Protein AF-A0A9D5QF39-F1 (afdb_monomer_lite)

pLDDT: mean 74.86, std 16.97, range [28.05, 96.62]

Foldseek 3Di:
DDPPPPPQPFDWAFAFFWDDKDFQDKDFADCDLLDQRHDDDLDADQQHKWDQFQAPPRWGWIGHQQWIFIADSNGDTPFIDGCCVVCPPPDPPHQQRKTWQWDPARFKTKIWGADPDCPPQRIWIWIDGTPDPDTHTDDPVCCLQCSCSVQFDAAAQARQTDWDPPGHYDYSDQQFRHWDPDPFIKTKGFPDNVPFLQTKIWIDTNNRTDAIQHHADCDPPPPDDDPRVFKDWGHWAAAPNWIKTKIWGADDDDDPRRQWIWIWMDTRHNRTHDIDTDRDCDDDSDFVDADPVVGDTDDDDDDRPAGTDWYADNHGKIWGWGADSVSRMIGIMIIDTDDRDRHRDDRPCVVVDPD

Structure (mmCIF, N/CA/C/O backbone):
data_AF-A0A9D5QF39-F1
#
_entry.id   AF-A0A9D5QF39-F1
#
loop_
_atom_site.group_PDB
_atom_site.id
_atom_site.type_symbol
_atom_site.label_atom_id
_atom_site.label_alt_id
_atom_site.label_comp_id
_atom_site.label_asym_id
_atom_site.label_entity_id
_atom_site.label_seq_id
_atom_site.pdbx_PDB_ins_code
_atom_site.Cartn_x
_atom_site.Cartn_y
_atom_site.Cartn_z
_atom_site.occupancy
_atom_site.B_iso_or_equiv
_atom_site.auth_seq_id
_atom_site.auth_comp_id
_atom_site.auth_asym_id
_atom_site.auth_atom_id
_atom_site.pdbx_PDB_model_num
ATOM 1 N N . MET A 1 1 ? 32.744 -52.069 18.225 1.00 35.59 1 MET A N 1
ATOM 2 C CA . MET A 1 1 ? 31.879 -51.599 17.124 1.00 35.59 1 MET A CA 1
ATOM 3 C C . MET A 1 1 ? 30.870 -50.625 17.726 1.00 35.59 1 MET A C 1
ATOM 5 O O . MET A 1 1 ? 29.951 -51.063 18.401 1.00 35.59 1 MET A O 1
ATOM 9 N N . ARG A 1 2 ? 31.136 -49.313 17.658 1.00 28.05 2 ARG A N 1
ATOM 10 C CA . ARG A 1 2 ? 30.235 -48.280 18.198 1.00 28.05 2 ARG A CA 1
ATOM 11 C C . ARG A 1 2 ? 29.279 -47.872 17.081 1.00 28.05 2 ARG A C 1
ATOM 13 O O . ARG A 1 2 ? 29.732 -47.378 16.056 1.00 28.05 2 ARG A O 1
ATOM 20 N N . ILE A 1 3 ? 27.990 -48.124 17.278 1.00 31.00 3 ILE A N 1
ATOM 21 C CA . ILE A 1 3 ? 26.922 -47.613 16.419 1.00 31.00 3 ILE A CA 1
ATOM 22 C C . ILE A 1 3 ? 26.833 -46.113 16.708 1.00 31.00 3 ILE A C 1
ATOM 24 O O . ILE A 1 3 ? 26.456 -45.717 17.810 1.00 31.00 3 ILE A O 1
ATOM 28 N N . ALA A 1 4 ? 27.259 -45.285 15.757 1.00 30.52 4 ALA A N 1
ATOM 29 C CA . ALA A 1 4 ? 26.976 -43.860 15.789 1.00 30.52 4 ALA A CA 1
ATOM 30 C C . ALA A 1 4 ? 25.500 -43.683 15.421 1.00 30.52 4 ALA A C 1
ATOM 32 O O . ALA A 1 4 ? 25.114 -43.833 14.263 1.00 30.52 4 ALA A O 1
ATOM 33 N N . SER A 1 5 ? 24.667 -43.421 16.424 1.00 30.42 5 SER A N 1
ATOM 34 C CA . SER A 1 5 ? 23.302 -42.952 16.219 1.00 30.42 5 SER A CA 1
ATOM 35 C C . SER A 1 5 ? 23.373 -41.575 15.563 1.00 30.42 5 SER A C 1
ATOM 37 O O . SER A 1 5 ? 23.623 -40.576 16.235 1.00 30.42 5 SER A O 1
ATOM 39 N N . VAL A 1 6 ? 23.191 -41.516 14.246 1.00 32.78 6 VAL A N 1
ATOM 40 C CA . VAL A 1 6 ? 22.942 -40.257 13.541 1.00 32.78 6 VAL A CA 1
ATOM 41 C C . VAL A 1 6 ? 21.559 -39.790 13.990 1.00 32.78 6 VAL A C 1
ATOM 43 O O . VAL A 1 6 ? 20.542 -40.327 13.552 1.00 32.78 6 VAL A O 1
ATOM 46 N N . MET A 1 7 ? 21.508 -38.835 14.923 1.00 31.19 7 MET A N 1
ATOM 47 C CA . MET A 1 7 ? 20.285 -38.075 15.160 1.00 31.19 7 MET A CA 1
ATOM 48 C C . MET A 1 7 ? 19.995 -37.290 13.883 1.00 31.19 7 MET A C 1
ATOM 50 O O . MET A 1 7 ? 20.641 -36.282 13.606 1.00 31.19 7 MET A O 1
ATOM 54 N N . ALA A 1 8 ? 19.038 -37.769 13.093 1.00 36.16 8 ALA A N 1
ATOM 55 C CA . ALA A 1 8 ? 18.439 -36.974 12.039 1.00 36.16 8 ALA A CA 1
ATOM 56 C C . ALA A 1 8 ? 17.661 -35.834 12.709 1.00 36.16 8 ALA A C 1
ATOM 58 O O . ALA A 1 8 ? 16.559 -36.034 13.221 1.00 36.16 8 ALA A O 1
ATOM 59 N N . VAL A 1 9 ? 18.258 -34.644 12.760 1.00 37.84 9 VAL A N 1
ATOM 60 C CA . VAL A 1 9 ? 17.531 -33.424 13.104 1.00 37.84 9 VAL A CA 1
ATOM 61 C C . VAL A 1 9 ? 16.631 -33.122 11.913 1.00 37.84 9 VAL A C 1
ATOM 63 O O . VAL A 1 9 ? 17.073 -32.591 10.900 1.00 37.84 9 VAL A O 1
ATOM 66 N N . SER A 1 10 ? 15.363 -33.518 11.999 1.00 40.25 10 SER A N 1
ATOM 67 C CA . SER A 1 10 ? 14.345 -33.092 11.045 1.00 40.25 10 SER A CA 1
ATOM 68 C C . SER A 1 10 ? 14.079 -31.601 11.267 1.00 40.25 10 SER A C 1
ATOM 70 O O . SER A 1 10 ? 13.264 -31.227 12.115 1.00 40.25 10 SER A O 1
ATOM 72 N N . GLY A 1 11 ? 14.805 -30.745 10.549 1.00 47.91 11 GLY A N 1
ATOM 73 C CA . GLY A 1 11 ? 14.468 -29.330 10.438 1.00 47.91 11 GLY A CA 1
ATOM 74 C C . GLY A 1 11 ? 13.103 -29.177 9.768 1.00 47.91 11 GLY A C 1
ATOM 75 O O . GLY A 1 11 ? 12.708 -30.003 8.953 1.00 47.91 11 GLY A O 1
ATOM 76 N N . TRP A 1 12 ? 12.342 -28.143 10.110 1.00 46.12 12 TRP A N 1
ATOM 77 C CA . TRP A 1 12 ? 11.148 -27.768 9.350 1.00 46.12 12 TRP A CA 1
ATOM 78 C C . TRP A 1 12 ? 11.546 -26.639 8.398 1.00 46.12 12 TRP A C 1
ATOM 80 O O . TRP A 1 12 ? 11.826 -25.530 8.841 1.00 46.12 12 TRP A O 1
ATOM 90 N N . THR A 1 13 ? 11.577 -26.903 7.094 1.00 51.91 13 THR A N 1
ATOM 91 C CA . THR A 1 13 ? 11.690 -25.861 6.066 1.00 51.91 13 THR A CA 1
ATOM 92 C C . THR A 1 13 ? 10.328 -25.217 5.828 1.00 51.91 13 THR A C 1
ATOM 94 O O . THR A 1 13 ? 9.430 -25.792 5.211 1.00 51.91 13 THR A O 1
ATOM 97 N N . ALA A 1 14 ? 10.167 -23.996 6.311 1.00 58.50 14 ALA A N 1
ATOM 98 C CA . ALA A 1 14 ? 9.046 -23.125 5.994 1.00 58.50 14 ALA A CA 1
ATOM 99 C C . ALA A 1 14 ? 9.071 -22.735 4.498 1.00 58.50 14 ALA A C 1
ATOM 101 O O . ALA A 1 14 ? 10.052 -22.170 4.015 1.00 58.50 14 ALA A O 1
ATOM 102 N N . ALA A 1 15 ? 8.020 -23.070 3.736 1.00 66.56 15 ALA A N 1
ATOM 103 C CA . ALA A 1 15 ? 7.950 -22.802 2.298 1.00 66.56 15 ALA A CA 1
ATOM 104 C C . ALA A 1 15 ? 6.561 -22.302 1.863 1.00 66.56 15 ALA A C 1
ATOM 106 O O . ALA A 1 15 ? 5.564 -23.026 1.953 1.00 66.56 15 ALA A O 1
ATOM 107 N N . ALA A 1 16 ? 6.505 -21.084 1.322 1.00 69.31 16 ALA A N 1
ATOM 108 C CA . ALA A 1 16 ? 5.443 -20.680 0.415 1.00 69.31 16 ALA A CA 1
ATOM 109 C C . ALA A 1 16 ? 5.838 -21.020 -1.026 1.00 69.31 16 ALA A C 1
ATOM 111 O O . ALA A 1 16 ? 7.000 -20.871 -1.410 1.00 69.31 16 ALA A O 1
ATOM 112 N N . GLN A 1 17 ? 4.874 -21.487 -1.816 1.00 78.19 17 GLN A N 1
ATOM 113 C CA . GLN A 1 17 ? 5.085 -21.827 -3.222 1.00 78.19 17 GLN A CA 1
ATOM 114 C C . GLN A 1 17 ? 4.408 -20.783 -4.109 1.00 78.19 17 GLN A C 1
ATOM 116 O O . GLN A 1 17 ? 3.176 -20.720 -4.146 1.00 78.19 17 GLN A O 1
ATOM 121 N N . LEU A 1 18 ? 5.218 -19.986 -4.815 1.00 80.19 18 LEU A N 1
ATOM 122 C CA . LEU A 1 18 ? 4.741 -19.053 -5.835 1.00 80.19 18 LEU A CA 1
ATOM 123 C C . LEU A 1 18 ? 3.973 -19.841 -6.906 1.00 80.19 18 LEU A C 1
ATOM 125 O O . LEU A 1 18 ? 4.488 -20.821 -7.445 1.00 80.19 18 LEU A O 1
ATOM 129 N N . ALA A 1 19 ? 2.732 -19.438 -7.163 1.00 83.50 19 ALA A N 1
ATOM 130 C CA . ALA A 1 19 ? 1.888 -20.028 -8.194 1.00 83.50 19 ALA A CA 1
ATOM 131 C C . ALA A 1 19 ? 2.125 -19.317 -9.524 1.00 83.50 19 ALA A C 1
ATOM 133 O O . ALA A 1 19 ? 2.499 -19.936 -10.516 1.00 83.50 19 ALA A O 1
ATOM 134 N N . THR A 1 20 ? 1.912 -18.002 -9.520 1.00 86.31 20 THR A N 1
ATOM 135 C CA . THR A 1 20 ? 1.992 -17.149 -10.701 1.00 86.31 20 THR A CA 1
ATOM 136 C C . THR A 1 20 ? 2.483 -15.757 -10.328 1.00 86.31 20 THR A C 1
ATOM 138 O O . THR A 1 20 ? 2.219 -15.262 -9.232 1.00 86.31 20 THR A O 1
ATOM 141 N N . ASP A 1 21 ? 3.172 -15.127 -11.276 1.00 87.06 21 ASP A N 1
ATOM 142 C CA . ASP A 1 21 ? 3.457 -13.694 -11.332 1.00 87.06 21 ASP A CA 1
ATOM 143 C C . ASP A 1 21 ? 2.921 -13.207 -12.682 1.00 87.06 21 ASP A C 1
ATOM 145 O O . ASP A 1 21 ? 3.340 -13.692 -13.736 1.00 87.06 21 ASP A O 1
ATOM 149 N N . THR A 1 22 ? 1.912 -12.340 -12.667 1.00 90.25 22 THR A N 1
ATOM 150 C CA . THR A 1 22 ? 1.135 -12.002 -13.864 1.00 90.25 22 THR A CA 1
ATOM 151 C C . THR A 1 22 ? 0.898 -10.502 -13.948 1.00 90.25 22 THR A C 1
ATOM 153 O O . THR A 1 22 ? 0.525 -9.867 -12.964 1.00 90.25 22 THR A O 1
ATOM 156 N N . MET A 1 23 ? 1.099 -9.936 -15.139 1.00 90.81 23 MET A N 1
ATOM 157 C CA . MET A 1 23 ? 0.664 -8.576 -15.451 1.00 90.81 23 MET A CA 1
ATOM 158 C C . MET A 1 23 ? -0.860 -8.563 -15.589 1.00 90.81 23 MET A C 1
ATOM 160 O O . MET A 1 23 ? -1.411 -9.357 -16.348 1.00 90.81 23 MET A O 1
ATOM 164 N N . LEU A 1 24 ? -1.527 -7.682 -14.848 1.00 93.62 24 LEU A N 1
ATOM 165 C CA . LEU A 1 24 ? -2.974 -7.506 -14.903 1.00 93.62 24 LEU A CA 1
ATOM 166 C C . LEU A 1 24 ? -3.363 -6.545 -16.028 1.00 93.62 24 LEU A C 1
ATOM 168 O O . LEU A 1 24 ? -4.113 -6.912 -16.927 1.00 93.62 24 LEU A O 1
ATOM 172 N N . PHE A 1 25 ? -2.838 -5.321 -15.984 1.00 94.88 25 PHE A N 1
ATOM 173 C CA . PHE A 1 25 ? -3.152 -4.261 -16.939 1.00 94.88 25 PHE A CA 1
ATOM 174 C C . PHE A 1 25 ? -2.095 -3.152 -16.904 1.00 94.88 25 PHE A C 1
ATOM 176 O O . PHE A 1 25 ? -1.237 -3.112 -16.017 1.00 94.88 25 PHE A O 1
ATOM 183 N N . GLU A 1 26 ? -2.188 -2.234 -17.868 1.00 92.31 26 GLU A N 1
ATOM 184 C CA . GLU A 1 26 ? -1.383 -1.016 -17.919 1.00 92.31 26 GLU A CA 1
ATOM 185 C C . GLU A 1 26 ? -2.230 0.231 -17.647 1.00 92.31 26 GLU A C 1
ATOM 187 O O . GLU A 1 26 ? -3.332 0.373 -18.175 1.00 92.31 26 GLU A O 1
ATOM 192 N N . ILE A 1 27 ? -1.675 1.183 -16.898 1.00 91.00 27 ILE A N 1
ATOM 193 C CA . ILE A 1 27 ? -2.236 2.531 -16.739 1.00 91.00 27 ILE A CA 1
ATOM 194 C C . ILE A 1 27 ? -1.377 3.503 -17.545 1.00 91.00 27 ILE A C 1
ATOM 196 O O . ILE A 1 27 ? -0.166 3.559 -17.345 1.00 91.00 27 ILE A O 1
ATOM 200 N N . LYS A 1 28 ? -1.985 4.297 -18.434 1.00 91.50 28 LYS A N 1
ATOM 201 C CA . LYS A 1 28 ? -1.283 5.364 -19.169 1.00 91.50 28 LYS A CA 1
ATOM 202 C C . LYS A 1 28 ? -1.294 6.668 -18.372 1.00 91.50 28 LYS A C 1
ATOM 204 O O . LYS A 1 28 ? -2.340 7.110 -17.905 1.00 91.50 28 LYS A O 1
ATOM 209 N N . LEU A 1 29 ? -0.127 7.286 -18.242 1.00 87.44 29 LEU A N 1
ATOM 210 C CA . LEU A 1 29 ? 0.106 8.537 -17.523 1.00 87.44 29 LEU A CA 1
ATOM 211 C C . LEU A 1 29 ? 0.212 9.716 -18.498 1.00 87.44 29 LEU A C 1
ATOM 213 O O . LEU A 1 29 ? 0.433 9.539 -19.696 1.00 87.44 29 LEU A O 1
ATOM 217 N N . ASN A 1 30 ? 0.058 10.939 -17.990 1.00 89.12 30 ASN A N 1
ATOM 218 C CA . ASN A 1 30 ? 0.152 12.162 -18.792 1.00 89.12 30 ASN A CA 1
ATOM 219 C C . ASN A 1 30 ? 0.807 13.324 -18.023 1.00 89.12 30 ASN A C 1
ATOM 221 O O . ASN A 1 30 ? 1.038 13.223 -16.825 1.00 89.12 30 ASN A O 1
ATOM 225 N N . ASP A 1 31 ? 1.107 14.434 -18.705 1.00 85.06 31 ASP A N 1
ATOM 226 C CA . ASP A 1 31 ? 1.723 15.626 -18.082 1.00 85.06 31 ASP A CA 1
ATOM 227 C C . ASP A 1 31 ? 0.699 16.674 -17.624 1.00 85.06 31 ASP A C 1
ATOM 229 O O . ASP A 1 31 ? 1.074 17.756 -17.153 1.00 85.06 31 ASP A O 1
ATOM 233 N N . ASP A 1 32 ? -0.592 16.396 -17.801 1.00 87.31 32 ASP A N 1
ATOM 234 C CA . ASP A 1 32 ? -1.649 17.354 -17.513 1.00 87.31 32 ASP A CA 1
ATOM 235 C C . ASP A 1 32 ? -1.874 17.445 -16.003 1.00 87.31 32 ASP A C 1
ATOM 237 O O . ASP A 1 32 ? -2.421 16.540 -15.388 1.00 87.31 32 ASP A O 1
ATOM 241 N N . SER A 1 33 ? -1.510 18.570 -15.388 1.00 82.31 33 SER A N 1
ATOM 242 C CA . SER A 1 33 ? -1.729 18.794 -13.952 1.00 82.31 33 SER A CA 1
ATOM 243 C C . SER A 1 33 ? -3.202 18.840 -13.529 1.00 82.31 33 SER A C 1
ATOM 245 O O . SER A 1 33 ? -3.471 18.847 -12.330 1.00 82.31 33 SER A O 1
ATOM 247 N N . ALA A 1 34 ? -4.141 18.887 -14.477 1.00 84.38 34 ALA A N 1
ATOM 248 C CA . ALA A 1 34 ? -5.575 18.742 -14.233 1.00 84.38 34 ALA A CA 1
ATOM 249 C C . ALA A 1 34 ? -6.070 17.284 -14.359 1.00 84.38 34 ALA A C 1
ATOM 251 O O . ALA A 1 34 ? -7.272 17.033 -14.303 1.00 84.38 34 ALA A O 1
ATOM 252 N N . SER A 1 35 ? -5.164 16.316 -14.512 1.00 87.69 35 SER A N 1
ATOM 253 C CA . SER A 1 35 ? -5.462 14.886 -14.581 1.00 87.69 35 SER A CA 1
ATOM 254 C C . SER A 1 35 ? -5.059 14.170 -13.290 1.00 87.69 35 SER A C 1
ATOM 256 O O . SER A 1 35 ? -4.014 14.443 -12.698 1.00 87.69 35 SER A O 1
ATOM 258 N N . LEU A 1 36 ? -5.863 13.189 -12.868 1.00 88.06 36 LEU A N 1
ATOM 259 C CA . LEU A 1 36 ? -5.515 12.281 -11.764 1.00 88.06 36 LEU A CA 1
ATOM 260 C C . LEU A 1 36 ? -4.351 11.340 -12.107 1.00 88.06 36 LEU A C 1
ATOM 262 O O . LEU A 1 36 ? -3.725 10.791 -11.209 1.00 88.06 36 LEU A O 1
ATOM 266 N N . LEU A 1 37 ? -4.061 11.178 -13.400 1.00 87.50 37 LEU A N 1
ATOM 267 C CA . LEU A 1 37 ? -2.950 10.391 -13.942 1.00 87.50 37 LEU A CA 1
ATOM 268 C C . LEU A 1 37 ? -1.753 11.278 -14.323 1.00 87.50 37 LEU A C 1
ATOM 270 O O . LEU A 1 37 ? -0.901 10.875 -15.119 1.00 87.50 37 LEU A O 1
ATOM 274 N N . CYS A 1 38 ? -1.708 12.502 -13.786 1.00 83.88 38 CYS A N 1
ATOM 275 C CA . CYS A 1 38 ? -0.594 13.417 -13.969 1.00 83.88 38 CYS A CA 1
ATOM 276 C C . CYS A 1 38 ? 0.684 12.830 -13.368 1.00 83.88 38 CYS A C 1
ATOM 278 O O . CYS A 1 38 ? 0.812 12.684 -12.153 1.00 83.88 38 CYS A O 1
ATOM 280 N N . CYS A 1 39 ? 1.690 12.614 -14.201 1.00 76.94 39 CYS A N 1
ATOM 281 C CA . CYS A 1 39 ? 3.007 12.189 -13.782 1.00 76.94 39 CYS A CA 1
ATOM 282 C C . CYS A 1 39 ? 4.058 13.105 -14.399 1.00 76.94 39 CYS A C 1
ATOM 284 O O . CYS A 1 39 ? 4.444 12.952 -15.553 1.00 76.94 39 CYS A O 1
ATOM 286 N N . LYS A 1 40 ? 4.521 14.084 -13.617 1.00 73.06 40 LYS A N 1
ATOM 287 C CA . LYS A 1 40 ? 5.622 14.957 -14.026 1.00 73.06 40 LYS A CA 1
ATOM 288 C C . LYS A 1 40 ? 6.937 14.422 -13.490 1.00 73.06 40 LYS A C 1
ATOM 290 O O . LYS A 1 40 ? 7.042 14.073 -12.311 1.00 73.06 40 LYS A O 1
ATOM 295 N N . TRP A 1 41 ? 7.955 14.441 -14.343 1.00 64.94 41 TRP A N 1
ATOM 296 C CA . TRP A 1 41 ? 9.329 14.212 -13.921 1.00 64.94 41 TRP A CA 1
ATOM 297 C C . TRP A 1 41 ? 9.704 15.180 -12.792 1.00 64.94 41 TRP A C 1
ATOM 299 O O . TRP A 1 41 ? 9.434 16.377 -12.885 1.00 64.94 41 TRP A O 1
ATOM 309 N N . GLY A 1 42 ? 10.291 14.676 -11.704 1.00 60.41 42 GLY A N 1
ATOM 310 C CA . GLY A 1 42 ? 10.641 15.507 -10.546 1.00 60.41 42 GLY A CA 1
ATOM 311 C C . GLY A 1 42 ? 9.485 15.815 -9.582 1.00 60.41 42 GLY A C 1
ATOM 312 O O . GLY A 1 42 ? 9.741 16.360 -8.515 1.00 60.41 42 GLY A O 1
ATOM 313 N N . GLY A 1 43 ? 8.236 15.454 -9.902 1.00 61.47 43 GLY A N 1
ATOM 314 C CA . GLY A 1 43 ? 7.111 15.595 -8.975 1.00 61.47 43 GLY A CA 1
ATOM 315 C C . GLY A 1 43 ? 7.197 14.587 -7.826 1.00 61.47 43 GLY A C 1
ATOM 316 O O . GLY A 1 43 ? 7.474 13.411 -8.062 1.00 61.47 43 GLY A O 1
ATOM 317 N N . GLY A 1 44 ? 6.950 15.037 -6.592 1.00 61.34 44 GLY A N 1
ATOM 318 C CA . GLY A 1 44 ? 6.873 14.141 -5.435 1.00 61.34 44 GLY A CA 1
ATOM 319 C C . GLY A 1 44 ? 5.737 13.127 -5.602 1.00 61.34 44 GLY A C 1
ATOM 320 O O . GLY A 1 44 ? 4.651 13.503 -6.047 1.00 61.34 44 GLY A O 1
ATOM 321 N N . ILE A 1 45 ? 5.981 11.868 -5.230 1.00 55.59 45 ILE A N 1
ATOM 322 C CA . ILE A 1 45 ? 5.111 10.709 -5.500 1.00 55.59 45 ILE A CA 1
ATOM 323 C C . ILE A 1 45 ? 3.638 10.987 -5.195 1.00 55.59 45 ILE A C 1
ATOM 325 O O . ILE A 1 45 ? 2.803 10.919 -6.081 1.00 55.59 45 ILE A O 1
ATOM 329 N N . ARG A 1 46 ? 3.282 11.435 -3.991 1.00 58.09 46 ARG A N 1
ATOM 330 C CA . ARG A 1 46 ? 1.867 11.664 -3.645 1.00 58.09 46 ARG A CA 1
ATOM 331 C C . ARG A 1 46 ? 1.217 12.866 -4.340 1.00 58.09 46 ARG A C 1
ATOM 333 O O . ARG A 1 46 ? -0.008 12.933 -4.419 1.00 58.09 46 ARG A O 1
ATOM 340 N N . ARG A 1 47 ? 2.005 13.816 -4.859 1.00 65.88 47 ARG A N 1
ATOM 341 C CA . ARG A 1 47 ? 1.464 14.900 -5.701 1.00 65.88 47 ARG A CA 1
ATOM 342 C C . ARG A 1 47 ? 1.074 14.391 -7.086 1.00 65.88 47 ARG A C 1
ATOM 344 O O . ARG A 1 47 ? 0.203 14.981 -7.716 1.00 65.88 47 ARG A O 1
ATOM 351 N N . THR A 1 48 ? 1.717 13.322 -7.547 1.00 69.19 48 THR A N 1
ATOM 352 C CA . THR A 1 48 ? 1.530 12.759 -8.883 1.00 69.19 48 THR A CA 1
ATOM 353 C C . THR A 1 48 ? 0.651 11.512 -8.850 1.00 69.19 48 THR A C 1
ATOM 355 O O . THR A 1 48 ? -0.447 11.550 -9.394 1.00 69.19 48 THR A O 1
ATOM 358 N N . LEU A 1 49 ? 1.069 10.436 -8.177 1.00 76.88 49 LEU A N 1
ATOM 359 C CA . LEU A 1 49 ? 0.316 9.184 -8.054 1.00 76.88 49 LEU A CA 1
ATOM 360 C C . LEU A 1 49 ? 0.862 8.313 -6.903 1.00 76.88 49 LEU A C 1
ATOM 362 O O . LEU A 1 49 ? 2.047 8.350 -6.600 1.00 76.88 49 LEU A O 1
ATOM 366 N N . SER A 1 50 ? 0.014 7.515 -6.254 1.00 78.06 50 SER A N 1
ATOM 367 C CA . SER A 1 50 ? 0.238 6.610 -5.103 1.00 78.06 50 SER A CA 1
ATOM 368 C C . SER A 1 50 ? -0.637 5.343 -5.247 1.00 78.06 50 SER A C 1
ATOM 370 O O . SER A 1 50 ? -1.618 5.379 -5.987 1.00 78.06 50 SER A O 1
ATOM 372 N N . GLY A 1 51 ? -0.320 4.256 -4.526 1.00 78.69 51 GLY A N 1
ATOM 373 C CA . GLY A 1 51 ? -0.997 2.943 -4.614 1.00 78.69 51 GLY A CA 1
ATOM 374 C C . GLY A 1 51 ? -0.483 2.033 -5.748 1.00 78.69 51 GLY A C 1
ATOM 375 O O . GLY A 1 51 ? 0.012 2.544 -6.728 1.00 78.69 51 GLY A O 1
ATOM 376 N N . PRO A 1 52 ? -0.639 0.704 -5.690 1.00 84.81 52 PRO A N 1
ATOM 377 C CA . PRO A 1 52 ? -1.950 0.150 -5.424 1.00 84.81 52 PRO A CA 1
ATOM 378 C C . PRO A 1 52 ? -2.211 0.036 -3.933 1.00 84.81 52 PRO A C 1
ATOM 380 O O . PRO A 1 52 ? -1.321 -0.273 -3.152 1.00 84.81 52 PRO A O 1
ATOM 383 N N . VAL A 1 53 ? -3.455 0.274 -3.544 1.00 87.50 53 VAL A N 1
ATOM 384 C CA . VAL A 1 53 ? -3.987 -0.166 -2.254 1.00 87.50 53 VAL A CA 1
ATOM 385 C C . VAL A 1 53 ? -5.132 -1.116 -2.553 1.00 87.50 53 VAL A C 1
ATOM 387 O O . VAL A 1 53 ? -5.967 -0.819 -3.409 1.00 87.50 53 VAL A O 1
ATOM 390 N N . VAL A 1 54 ? -5.140 -2.271 -1.888 1.00 89.62 54 VAL A N 1
ATOM 391 C CA . VAL A 1 54 ? -6.221 -3.249 -2.036 1.00 89.62 54 VAL A CA 1
ATOM 392 C C . VAL A 1 54 ? -7.436 -2.735 -1.270 1.00 89.62 54 VAL A C 1
ATOM 394 O O . VAL A 1 54 ? -7.398 -2.602 -0.047 1.00 89.62 54 VAL A O 1
ATOM 397 N N . MET A 1 55 ? -8.498 -2.439 -2.005 1.00 90.19 55 MET A N 1
ATOM 398 C CA . MET A 1 55 ? -9.793 -2.035 -1.473 1.00 90.19 55 MET A CA 1
ATOM 399 C C . MET A 1 55 ? -10.728 -3.245 -1.376 1.00 90.19 55 MET A C 1
ATOM 401 O O . MET A 1 55 ? -10.348 -4.383 -1.666 1.00 90.19 55 MET A O 1
ATOM 405 N N . GLU A 1 56 ? -11.959 -3.001 -0.937 1.00 88.31 56 GLU A N 1
ATOM 406 C CA . GLU A 1 56 ? -13.050 -3.975 -1.005 1.00 88.31 56 GLU A CA 1
ATOM 407 C C . GLU A 1 56 ? -13.168 -4.602 -2.412 1.00 88.31 56 GLU A C 1
ATOM 409 O O . GLU A 1 56 ? -12.825 -3.982 -3.422 1.00 88.31 56 GLU A O 1
ATOM 414 N N . ASP A 1 57 ? -13.590 -5.868 -2.465 1.00 89.81 57 ASP A N 1
ATOM 415 C CA . ASP A 1 57 ? -13.696 -6.672 -3.693 1.00 89.81 57 ASP A CA 1
ATOM 416 C C . ASP A 1 57 ? -12.389 -6.816 -4.500 1.00 89.81 57 ASP A C 1
ATOM 418 O O . ASP A 1 57 ? -12.408 -6.989 -5.718 1.00 89.81 57 ASP A O 1
ATOM 422 N N . GLU A 1 58 ? -11.237 -6.743 -3.824 1.00 89.62 58 GLU A N 1
ATOM 423 C CA . GLU A 1 58 ? -9.899 -6.816 -4.433 1.00 89.62 58 GLU A CA 1
ATOM 424 C C . GLU A 1 58 ? -9.646 -5.750 -5.517 1.00 89.62 58 GLU A C 1
ATOM 426 O O . GLU A 1 58 ? -8.818 -5.938 -6.416 1.00 89.62 58 GLU A O 1
ATOM 431 N N . GLN A 1 59 ? -10.360 -4.627 -5.433 1.00 94.06 59 GLN A N 1
ATOM 432 C CA . GLN A 1 59 ? -10.167 -3.483 -6.313 1.00 94.06 59 GLN A CA 1
ATOM 433 C C . GLN A 1 59 ? -8.868 -2.757 -5.955 1.00 94.06 59 GLN A C 1
ATOM 435 O O . GLN A 1 59 ? -8.446 -2.718 -4.798 1.00 94.06 59 GLN A O 1
ATOM 440 N N . LEU A 1 60 ? -8.220 -2.164 -6.952 1.00 93.25 60 LEU A N 1
ATOM 441 C CA . LEU A 1 60 ? -6.919 -1.523 -6.808 1.00 93.25 60 LEU A CA 1
ATOM 442 C C . LEU A 1 60 ? -7.075 -0.008 -6.880 1.00 93.25 60 LEU A C 1
ATOM 444 O O . LEU A 1 60 ? -7.394 0.560 -7.927 1.00 93.25 60 LEU A O 1
ATOM 448 N N . LEU A 1 61 ? -6.851 0.649 -5.745 1.00 92.38 61 LEU A N 1
ATOM 449 C CA . LEU A 1 61 ? -6.887 2.100 -5.636 1.00 92.38 61 LEU A CA 1
ATOM 450 C C . LEU A 1 61 ? -5.537 2.699 -6.015 1.00 92.38 61 LEU A C 1
ATOM 452 O O . LEU A 1 61 ? -4.518 2.406 -5.388 1.00 92.38 61 LEU A O 1
ATOM 456 N N . PHE A 1 62 ? -5.576 3.626 -6.964 1.00 89.81 62 PHE A N 1
ATOM 457 C CA . PHE A 1 62 ? -4.483 4.536 -7.275 1.00 89.81 62 PHE A CA 1
ATOM 458 C C . PHE A 1 62 ? -4.930 5.960 -6.974 1.00 89.81 62 PHE A C 1
ATOM 460 O O . PHE A 1 62 ? -6.060 6.344 -7.279 1.00 89.81 62 PHE A O 1
ATOM 467 N N . TYR A 1 63 ? -4.078 6.761 -6.350 1.00 88.81 63 TYR A N 1
ATOM 468 C CA . TYR A 1 63 ? -4.497 8.069 -5.863 1.00 88.81 63 TYR A CA 1
ATOM 469 C C . TYR A 1 63 ? -3.380 9.101 -5.812 1.00 88.81 63 TYR A C 1
ATOM 471 O O . TYR A 1 63 ? -2.216 8.764 -5.728 1.00 88.81 63 TYR A O 1
ATOM 479 N N . SER A 1 64 ? -3.720 10.380 -5.829 1.00 86.75 64 SER A N 1
ATOM 480 C CA . SER A 1 64 ? -2.805 11.505 -5.626 1.00 86.75 64 SER A CA 1
ATOM 481 C C . SER A 1 64 ? -3.440 12.503 -4.666 1.00 86.75 64 SER A C 1
ATOM 483 O O . SER A 1 64 ? -4.582 12.324 -4.250 1.00 86.75 64 SER A O 1
ATOM 485 N N . GLU A 1 65 ? -2.761 13.601 -4.338 1.00 87.94 65 GLU A N 1
ATOM 486 C CA . GLU A 1 65 ? -3.373 14.669 -3.537 1.00 87.94 65 GLU A CA 1
ATOM 487 C C . GLU A 1 65 ? -4.631 15.264 -4.196 1.00 87.94 65 GLU A C 1
ATOM 489 O O . GLU A 1 65 ? -5.475 15.837 -3.506 1.00 87.94 65 GLU A O 1
ATOM 494 N N . ASN A 1 66 ? -4.789 15.095 -5.514 1.00 91.06 66 ASN A N 1
ATOM 495 C CA . ASN A 1 66 ? -5.916 15.626 -6.273 1.00 91.06 66 ASN A CA 1
ATOM 496 C C . ASN A 1 66 ? -7.098 14.651 -6.394 1.00 91.06 66 ASN A C 1
ATOM 498 O O . ASN A 1 66 ? -8.141 15.045 -6.919 1.00 91.06 66 ASN A O 1
ATOM 502 N N . GLY A 1 67 ? -6.990 13.414 -5.899 1.00 93.19 67 GLY A N 1
ATOM 503 C CA . GLY A 1 67 ? -8.089 12.450 -5.939 1.00 93.19 67 GLY A CA 1
ATOM 504 C C . GLY A 1 67 ? -7.651 11.013 -6.192 1.00 93.19 67 GLY A C 1
ATOM 505 O O . GLY A 1 67 ? -6.493 10.675 -5.990 1.00 93.19 67 GLY A O 1
ATOM 506 N N . TYR A 1 68 ? -8.581 10.158 -6.610 1.00 94.00 68 TYR A N 1
ATOM 507 C CA . TYR A 1 68 ? -8.324 8.734 -6.818 1.00 94.00 68 TYR A CA 1
ATOM 508 C C . TYR A 1 68 ? -9.022 8.162 -8.047 1.00 94.00 68 TYR A C 1
ATOM 510 O O . TYR A 1 68 ? -10.042 8.680 -8.507 1.00 94.00 68 TYR A O 1
ATOM 518 N N . ILE A 1 69 ? -8.483 7.038 -8.511 1.00 94.88 69 ILE A N 1
ATOM 519 C CA . ILE A 1 69 ? -9.076 6.140 -9.492 1.00 94.88 69 ILE A CA 1
ATOM 520 C C . ILE A 1 69 ? -9.017 4.726 -8.918 1.00 94.88 69 ILE A C 1
ATOM 522 O O . ILE A 1 69 ? -7.990 4.293 -8.395 1.00 94.88 69 ILE A O 1
ATOM 526 N N . LEU A 1 70 ? -10.135 4.023 -9.003 1.00 95.62 70 LEU A N 1
ATOM 527 C CA . LEU A 1 70 ? -10.296 2.661 -8.531 1.00 95.62 70 LEU A CA 1
ATOM 528 C C . LEU A 1 70 ? -10.470 1.737 -9.732 1.00 95.62 70 LEU A C 1
ATOM 530 O O . LEU A 1 70 ? -11.382 1.944 -10.535 1.00 95.62 70 LEU A O 1
ATOM 534 N N . TYR A 1 71 ? -9.598 0.743 -9.847 1.00 96.25 71 TYR A N 1
ATOM 535 C CA . TYR A 1 71 ? -9.618 -0.237 -10.928 1.00 96.25 71 TYR A CA 1
ATOM 536 C C . TYR A 1 71 ? -10.065 -1.604 -10.420 1.00 96.25 71 TYR A C 1
ATOM 538 O O . TYR A 1 71 ? -9.735 -1.990 -9.298 1.00 96.25 71 TYR A O 1
ATOM 546 N N . ASP A 1 72 ? -10.766 -2.362 -11.256 1.00 95.75 72 ASP A N 1
ATOM 547 C CA . ASP A 1 72 ? -10.883 -3.805 -11.061 1.00 95.75 72 ASP A CA 1
ATOM 548 C C . ASP A 1 72 ? -9.598 -4.532 -11.512 1.00 95.75 72 ASP A C 1
ATOM 550 O O . ASP A 1 72 ? -8.637 -3.925 -11.994 1.00 95.75 72 ASP A O 1
ATOM 554 N N . GLN A 1 73 ? -9.565 -5.859 -11.374 1.00 93.12 73 GLN A N 1
ATOM 555 C CA . GLN A 1 73 ? -8.402 -6.666 -11.772 1.00 93.12 73 GLN A CA 1
ATOM 556 C C . GLN A 1 73 ? -8.205 -6.776 -13.289 1.00 93.12 73 GLN A C 1
ATOM 558 O O . GLN A 1 73 ? -7.171 -7.276 -13.730 1.00 93.12 73 GLN A O 1
ATOM 563 N N . HIS A 1 74 ? -9.174 -6.322 -14.082 1.00 95.44 74 HIS A N 1
ATOM 564 C CA . HIS A 1 74 ? -9.111 -6.289 -15.540 1.00 95.44 74 HIS A CA 1
ATOM 565 C C . HIS A 1 74 ? -8.665 -4.919 -16.072 1.00 95.44 74 HIS A C 1
ATOM 567 O O . HIS A 1 74 ? -8.496 -4.758 -17.280 1.00 95.44 74 HIS A O 1
ATOM 573 N N . GLY A 1 75 ? -8.458 -3.940 -15.187 1.00 94.50 75 GLY A N 1
ATOM 574 C CA . GLY A 1 75 ? -8.063 -2.582 -15.545 1.00 94.50 75 GLY A CA 1
ATOM 575 C C . GLY A 1 75 ? -9.231 -1.681 -15.940 1.00 94.50 75 GLY A C 1
ATOM 576 O O . GLY A 1 75 ? -9.001 -0.597 -16.479 1.00 94.50 75 GLY A O 1
ATOM 577 N N . ALA A 1 76 ? -10.479 -2.079 -15.678 1.00 96.62 76 ALA A N 1
ATOM 578 C CA . ALA A 1 76 ? -11.625 -1.200 -15.861 1.00 96.62 76 ALA A CA 1
ATOM 579 C C . ALA A 1 76 ? -11.772 -0.253 -14.663 1.00 96.62 76 ALA A C 1
ATOM 581 O O . ALA A 1 76 ? -11.621 -0.652 -13.509 1.00 96.62 76 ALA A O 1
ATOM 582 N N . VAL A 1 77 ? -12.088 1.015 -14.937 1.00 96.38 77 VAL A N 1
ATOM 583 C CA . VAL A 1 77 ? -12.346 2.012 -13.890 1.00 96.38 77 VAL A CA 1
ATOM 584 C C . VAL A 1 77 ? -13.725 1.761 -13.284 1.00 96.38 77 VAL A C 1
ATOM 586 O O . VAL A 1 77 ? -14.738 1.877 -13.973 1.00 96.38 77 VAL A O 1
ATOM 589 N N . VAL A 1 78 ? -13.754 1.458 -11.988 1.00 96.06 78 VAL A N 1
ATOM 590 C CA . VAL A 1 78 ? -14.978 1.174 -11.222 1.00 96.06 78 VAL A CA 1
ATOM 591 C C . VAL A 1 78 ? -15.508 2.431 -10.535 1.00 96.06 78 VAL A C 1
ATOM 593 O O . VAL A 1 78 ? -16.713 2.671 -10.505 1.00 96.06 78 VAL A O 1
ATOM 596 N N . ASP A 1 79 ? -14.611 3.258 -9.997 1.00 95.81 79 ASP A N 1
ATOM 597 C CA . ASP A 1 79 ? -14.952 4.516 -9.333 1.00 95.81 79 ASP A CA 1
ATOM 598 C C . ASP A 1 79 ? -13.802 5.518 -9.483 1.00 95.81 79 ASP A C 1
ATOM 600 O O . ASP A 1 79 ? -12.638 5.149 -9.646 1.00 95.81 79 ASP A O 1
ATOM 604 N N . SER A 1 80 ? -14.113 6.807 -9.423 1.00 95.25 80 SER A N 1
ATOM 605 C CA . SER A 1 80 ? -13.096 7.855 -9.352 1.00 95.25 80 SER A CA 1
ATOM 606 C C . SER A 1 80 ? -13.655 9.124 -8.720 1.00 95.25 80 SER A C 1
ATOM 608 O O . SER A 1 80 ? -14.860 9.381 -8.714 1.00 95.25 80 SER A O 1
ATOM 610 N N . HIS A 1 81 ? -12.765 9.935 -8.164 1.00 95.50 81 HIS A N 1
ATOM 611 C CA . HIS A 1 81 ? -13.118 11.224 -7.586 1.00 95.50 81 HIS A CA 1
ATOM 612 C C . HIS A 1 81 ? -11.930 12.167 -7.683 1.00 95.50 81 HIS A C 1
ATOM 614 O O . HIS A 1 81 ? -10.813 11.786 -7.336 1.00 95.50 81 HIS A O 1
ATOM 620 N N . SER A 1 82 ? -12.178 13.414 -8.074 1.00 94.12 82 SER A N 1
ATOM 621 C CA . SER A 1 82 ? -11.168 14.468 -8.133 1.00 94.12 82 SER A CA 1
ATOM 622 C C . SER A 1 82 ? -11.598 15.686 -7.337 1.00 94.12 82 SER A C 1
ATOM 624 O O . SER A 1 82 ? -12.790 15.953 -7.257 1.00 94.12 82 SER A O 1
ATOM 626 N N . VAL A 1 83 ? -10.633 16.460 -6.845 1.00 94.25 83 VAL A N 1
ATOM 627 C CA . VAL A 1 83 ? -10.879 17.737 -6.152 1.00 94.25 83 VAL A CA 1
ATOM 628 C C . VAL A 1 83 ? -10.598 18.968 -7.024 1.00 94.25 83 VAL A C 1
ATOM 630 O O . VAL A 1 83 ? -10.392 20.068 -6.511 1.00 94.25 83 VAL A O 1
ATOM 633 N N . PHE A 1 84 ? -10.507 18.796 -8.349 1.00 92.75 84 PHE A N 1
ATOM 634 C CA . PHE A 1 84 ? -10.172 19.888 -9.271 1.00 92.75 84 PHE A CA 1
ATOM 635 C C . PHE A 1 84 ? -11.220 21.002 -9.261 1.00 92.75 84 PHE A C 1
ATOM 637 O O . PHE A 1 84 ? -10.857 22.179 -9.272 1.00 92.75 84 PHE A O 1
ATOM 644 N N . ASP A 1 85 ? -12.500 20.640 -9.177 1.00 92.12 85 ASP A N 1
ATOM 645 C CA . ASP A 1 85 ? -13.596 21.604 -9.132 1.00 92.12 85 ASP A CA 1
ATOM 646 C C . ASP A 1 85 ? -13.636 22.347 -7.791 1.00 92.12 85 ASP A C 1
ATOM 648 O O . ASP A 1 85 ? -13.768 23.572 -7.763 1.00 92.12 85 ASP A O 1
ATOM 652 N N . GLU A 1 86 ? -13.442 21.641 -6.674 1.00 92.38 86 GLU A N 1
ATOM 653 C CA . GLU A 1 86 ? -13.388 22.217 -5.327 1.00 92.38 86 GLU A CA 1
ATOM 654 C C . GLU A 1 86 ? -12.195 23.152 -5.137 1.00 92.38 86 GLU A C 1
ATOM 656 O O . GLU A 1 86 ? -12.273 24.097 -4.352 1.00 92.38 86 GLU A O 1
ATOM 661 N N . ASN A 1 87 ? -11.096 22.886 -5.843 1.00 94.25 87 ASN A N 1
ATOM 662 C CA . ASN A 1 87 ? -9.876 23.685 -5.796 1.00 94.25 87 ASN A CA 1
ATOM 663 C C . ASN A 1 87 ? -9.788 24.712 -6.930 1.00 94.25 87 ASN A C 1
ATOM 665 O O . ASN A 1 87 ? -8.746 25.350 -7.117 1.00 94.25 87 ASN A O 1
ATOM 669 N N . ARG A 1 88 ? -10.858 24.883 -7.712 1.00 91.81 88 ARG A N 1
ATOM 670 C CA . ARG A 1 88 ? -10.864 25.806 -8.842 1.00 91.81 88 ARG A CA 1
ATOM 671 C C . ARG A 1 88 ? -10.586 27.228 -8.352 1.00 91.81 88 ARG A C 1
ATOM 673 O O . ARG A 1 88 ? -11.244 27.717 -7.441 1.00 91.81 88 ARG A O 1
ATOM 680 N N . LYS A 1 89 ? -9.654 27.917 -9.023 1.00 91.50 89 LYS A N 1
ATOM 681 C CA . LYS A 1 89 ? -9.162 29.277 -8.698 1.00 91.50 89 LYS A CA 1
ATOM 682 C C . LYS A 1 89 ? -8.265 29.384 -7.457 1.00 91.50 89 LYS A C 1
ATOM 684 O O . LYS A 1 89 ? -7.831 30.490 -7.159 1.00 91.50 89 LYS A O 1
ATOM 689 N N . LEU A 1 90 ? -7.955 28.286 -6.771 1.00 91.12 90 LEU A N 1
ATOM 690 C CA . LEU A 1 90 ? -6.961 28.297 -5.697 1.00 91.12 90 LEU A CA 1
ATOM 691 C C . LEU A 1 90 ? -5.561 28.087 -6.280 1.00 91.12 90 LEU A C 1
ATOM 693 O O . LEU A 1 90 ? -5.365 27.228 -7.150 1.00 91.12 90 LEU A O 1
ATOM 697 N N . ALA A 1 91 ? -4.577 28.841 -5.786 1.00 87.19 91 ALA A N 1
ATOM 698 C CA . ALA A 1 91 ? -3.174 28.623 -6.136 1.00 87.19 91 ALA A CA 1
ATOM 699 C C . ALA A 1 91 ? -2.714 27.223 -5.668 1.00 87.19 91 ALA A C 1
ATOM 701 O O . ALA A 1 91 ? -3.320 26.676 -4.746 1.00 87.19 91 ALA A O 1
ATOM 702 N N . PRO A 1 92 ? -1.703 26.582 -6.288 1.00 81.69 92 PRO A N 1
ATOM 703 C CA . PRO A 1 92 ? -1.229 25.242 -5.899 1.00 81.69 92 PRO A CA 1
ATOM 704 C C . PRO A 1 92 ? -0.783 25.100 -4.433 1.00 81.69 92 PRO A C 1
ATOM 706 O O . PRO A 1 92 ? -0.927 24.037 -3.828 1.00 81.69 92 PRO A O 1
ATOM 709 N N . ASP A 1 93 ? -0.261 26.170 -3.852 1.00 81.94 93 ASP A N 1
ATOM 710 C CA . ASP A 1 93 ? 0.254 26.269 -2.488 1.00 81.94 93 ASP A CA 1
ATOM 711 C C . ASP A 1 93 ? -0.781 26.767 -1.469 1.00 81.94 93 ASP A C 1
ATOM 713 O O . ASP A 1 93 ? -0.510 26.748 -0.269 1.00 81.94 93 ASP A O 1
ATOM 717 N N . ASP A 1 94 ? -1.986 27.124 -1.920 1.00 87.88 94 ASP A N 1
ATOM 718 C CA . ASP A 1 94 ? -3.038 27.658 -1.059 1.00 87.88 94 ASP A CA 1
ATOM 719 C C . ASP A 1 94 ? -3.417 26.645 0.057 1.00 87.88 94 ASP A C 1
ATOM 721 O O . ASP A 1 94 ? -3.694 25.465 -0.228 1.00 87.88 94 ASP A 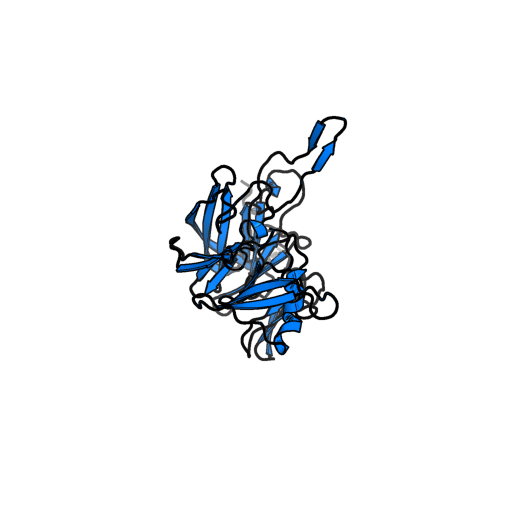O 1
ATOM 725 N N . PRO A 1 95 ? -3.410 27.062 1.342 1.00 86.38 95 PRO A N 1
ATOM 726 C CA . PRO A 1 95 ? -3.716 26.187 2.475 1.00 86.38 95 PRO A CA 1
ATOM 727 C C . PRO A 1 95 ? -5.168 25.688 2.475 1.00 86.38 95 PRO A C 1
ATOM 729 O O . PRO A 1 95 ? -5.444 24.606 3.000 1.00 86.38 95 PRO A O 1
ATOM 732 N N . SER A 1 96 ? -6.083 26.428 1.843 1.00 89.56 96 SER A N 1
ATOM 733 C CA . SER A 1 96 ? -7.504 26.085 1.751 1.00 89.56 96 SER A CA 1
ATOM 734 C C . SER A 1 96 ? -7.811 24.998 0.716 1.00 89.56 96 SER A C 1
ATOM 736 O O . SER A 1 96 ? -8.933 24.480 0.691 1.00 89.56 96 SER A O 1
ATOM 738 N N . ARG A 1 97 ? -6.827 24.595 -0.107 1.00 92.19 97 ARG A N 1
ATOM 739 C CA . ARG A 1 97 ? -6.993 23.479 -1.048 1.00 92.19 97 ARG A CA 1
ATOM 740 C C . ARG A 1 97 ? -7.383 22.207 -0.314 1.00 92.19 97 ARG A C 1
ATOM 742 O O . ARG A 1 97 ? -6.698 21.775 0.614 1.00 92.19 97 ARG A O 1
ATOM 749 N N . LEU A 1 98 ? -8.440 21.564 -0.798 1.00 94.31 98 LEU A N 1
ATOM 750 C CA . LEU A 1 98 ? -8.774 20.197 -0.429 1.00 94.31 98 LEU A CA 1
ATOM 751 C C . LEU A 1 98 ? -7.728 19.254 -1.015 1.00 94.31 98 LEU A C 1
ATOM 753 O O . LEU A 1 98 ? -7.399 19.362 -2.193 1.00 94.31 98 LEU A O 1
ATOM 757 N N . ARG A 1 99 ? -7.219 18.330 -0.209 1.00 92.38 99 ARG A N 1
ATOM 758 C CA . ARG A 1 99 ? -6.236 17.335 -0.638 1.00 92.38 99 ARG A CA 1
ATOM 759 C C . ARG A 1 99 ? -6.671 15.966 -0.164 1.00 92.38 99 ARG A C 1
ATOM 761 O O . ARG A 1 99 ? -7.076 15.819 0.989 1.00 92.38 99 ARG A O 1
ATOM 768 N N . LEU A 1 100 ? -6.582 14.967 -1.030 1.00 91.31 100 LEU A N 1
ATOM 769 C CA . LEU A 1 100 ? -6.666 13.584 -0.591 1.00 91.31 100 LEU A CA 1
ATOM 770 C C . LEU A 1 100 ? -5.398 13.259 0.197 1.00 91.31 100 LEU A C 1
ATOM 772 O O . LEU A 1 100 ? -4.282 13.460 -0.280 1.00 91.31 100 LEU A O 1
ATOM 776 N N . ALA A 1 101 ? -5.578 12.763 1.415 1.00 87.25 101 ALA A N 1
ATOM 777 C CA . ALA A 1 101 ? -4.486 12.206 2.172 1.00 87.25 101 ALA A CA 1
ATOM 778 C C . ALA A 1 101 ? -4.267 10.742 1.776 1.00 87.25 101 ALA A C 1
ATOM 780 O O . ALA A 1 101 ? -3.360 10.433 1.004 1.00 87.25 101 ALA A O 1
ATOM 781 N N . GLN A 1 102 ? -5.009 9.821 2.372 1.00 83.50 102 GLN A N 1
ATOM 782 C CA . GLN A 1 102 ? -4.737 8.389 2.257 1.00 83.50 102 GLN A CA 1
ATOM 783 C C . GLN A 1 102 ? -6.011 7.581 2.520 1.00 83.50 102 GLN A C 1
ATOM 785 O O . GLN A 1 102 ? -6.941 8.108 3.148 1.00 83.50 102 GLN A O 1
ATOM 790 N N . PRO A 1 103 ? -6.068 6.320 2.067 1.00 86.25 103 PRO A N 1
ATOM 791 C CA . PRO A 1 103 ? -7.044 5.365 2.575 1.00 86.25 103 PRO A CA 1
ATOM 792 C C . PRO A 1 103 ? -6.826 5.156 4.075 1.00 86.25 103 PRO A C 1
ATOM 794 O O . PRO A 1 103 ? -5.691 5.043 4.537 1.00 86.25 103 PRO A O 1
ATOM 797 N N . ILE A 1 104 ? -7.918 5.154 4.836 1.00 81.38 104 ILE A N 1
ATOM 798 C CA . ILE A 1 104 ? -7.900 4.851 6.277 1.00 81.38 104 ILE A CA 1
ATOM 799 C C . ILE A 1 104 ? -8.379 3.423 6.562 1.00 81.38 104 ILE A C 1
ATOM 801 O O . ILE A 1 104 ? -7.974 2.832 7.559 1.00 81.38 104 ILE A O 1
ATOM 805 N N . ASP A 1 105 ? -9.190 2.874 5.658 1.00 82.50 105 ASP A N 1
ATOM 806 C CA . ASP A 1 105 ? -9.600 1.475 5.577 1.00 82.50 105 ASP A CA 1
ATOM 807 C C . ASP A 1 105 ? -9.813 1.100 4.095 1.00 82.50 105 ASP A C 1
ATOM 809 O O . ASP A 1 105 ? -9.573 1.910 3.193 1.00 82.50 105 ASP A O 1
ATOM 813 N N . ASN A 1 106 ? -10.269 -0.125 3.836 1.00 85.12 106 ASN A N 1
ATOM 814 C CA . ASN A 1 106 ? -10.495 -0.663 2.491 1.00 85.12 106 ASN A CA 1
ATOM 815 C C . ASN A 1 106 ? -11.726 -0.083 1.758 1.00 85.12 106 ASN A C 1
ATOM 817 O O . ASN A 1 106 ? -12.002 -0.486 0.630 1.00 85.12 106 ASN A O 1
ATOM 821 N N . THR A 1 107 ? -12.464 0.857 2.357 1.00 89.06 107 THR A N 1
ATOM 822 C CA . THR A 1 107 ? -13.665 1.489 1.773 1.00 89.06 107 THR A CA 1
ATOM 823 C C . THR A 1 107 ? -13.701 3.013 1.914 1.00 89.06 107 THR A C 1
ATOM 825 O O . THR A 1 107 ? -14.562 3.672 1.319 1.00 89.06 107 THR A O 1
ATOM 828 N N . THR A 1 108 ? -12.792 3.600 2.694 1.00 89.19 108 THR A N 1
ATOM 829 C CA . THR A 1 108 ? -12.852 4.999 3.119 1.00 89.19 108 THR A CA 1
ATOM 830 C C . THR A 1 108 ? -11.515 5.705 2.940 1.00 89.19 108 THR A C 1
ATOM 832 O O . THR A 1 108 ? -10.452 5.244 3.352 1.00 89.19 108 THR A O 1
ATOM 835 N N . LEU A 1 109 ? -11.598 6.900 2.364 1.00 91.12 109 LEU A N 1
ATOM 836 C CA . LEU A 1 109 ? -10.492 7.808 2.103 1.00 91.12 109 LEU A CA 1
ATOM 837 C C . LEU A 1 109 ? -10.622 9.060 2.963 1.00 91.12 109 LEU A C 1
ATOM 839 O O . LEU A 1 109 ? -11.710 9.635 3.072 1.00 91.12 109 LEU A O 1
ATOM 843 N N . ALA A 1 110 ? -9.507 9.517 3.525 1.00 91.00 110 ALA A N 1
ATOM 844 C CA . ALA A 1 110 ? -9.446 10.769 4.262 1.00 91.00 110 ALA A CA 1
ATOM 845 C C . ALA A 1 110 ? -8.915 11.900 3.374 1.00 91.00 110 ALA A C 1
ATOM 847 O O . ALA A 1 110 ? -7.850 11.798 2.770 1.00 91.00 110 ALA A O 1
ATOM 848 N N . TYR A 1 111 ? -9.650 13.001 3.338 1.00 94.06 111 TYR A N 1
ATOM 849 C CA . TYR A 1 111 ? -9.290 14.267 2.715 1.00 94.06 111 TYR A CA 1
ATOM 850 C C . TYR A 1 111 ? -9.059 15.314 3.798 1.00 94.06 111 TYR A C 1
ATOM 852 O O . TYR A 1 111 ? -9.643 15.231 4.876 1.00 94.06 111 TYR A O 1
ATOM 860 N N . PHE A 1 112 ? -8.257 16.334 3.515 1.00 92.94 112 PHE A N 1
ATOM 861 C CA . PHE A 1 112 ? -8.035 17.422 4.458 1.00 92.94 112 PHE A CA 1
ATOM 862 C C . PHE A 1 112 ? -7.810 18.773 3.775 1.00 92.94 112 PHE A C 1
ATOM 864 O O . PHE A 1 112 ? -7.479 18.848 2.592 1.00 92.94 112 PHE A O 1
ATOM 871 N N . ARG A 1 113 ? -7.990 19.842 4.550 1.00 92.69 113 ARG A N 1
ATOM 872 C CA . ARG A 1 113 ? -7.563 21.220 4.260 1.00 92.69 113 ARG A CA 1
ATOM 873 C C . ARG A 1 113 ? -6.736 21.713 5.434 1.00 92.69 113 ARG A C 1
ATOM 875 O O . ARG A 1 113 ? -7.035 21.322 6.562 1.00 92.69 113 ARG A O 1
ATOM 882 N N . LYS A 1 114 ? -5.733 22.560 5.204 1.00 88.75 114 LYS A N 1
ATOM 883 C CA . LYS A 1 114 ? -5.063 23.234 6.322 1.00 88.75 114 LYS A CA 1
ATOM 884 C C . LYS A 1 114 ? -5.997 24.312 6.869 1.00 88.75 114 LYS A C 1
ATOM 886 O O . LYS A 1 114 ? -6.648 25.019 6.103 1.00 88.75 114 LYS A O 1
ATOM 891 N N . SER A 1 115 ? -6.096 24.386 8.188 1.00 78.06 115 SER A N 1
ATOM 892 C CA . SER A 1 115 ? -6.801 25.462 8.876 1.00 78.06 115 SER A CA 1
ATOM 893 C C . SER A 1 115 ? -5.892 26.686 8.960 1.00 78.06 115 SER A C 1
ATOM 895 O O . SER A 1 115 ? -4.674 26.545 9.042 1.00 78.06 115 SER A O 1
ATOM 897 N N . GLY A 1 116 ? -6.478 27.882 8.951 1.00 65.12 116 GLY A N 1
ATOM 898 C CA . GLY A 1 116 ? -5.746 29.118 9.247 1.00 65.12 116 GLY A CA 1
ATOM 899 C C . GLY A 1 116 ? -5.434 29.297 10.738 1.00 65.12 116 GLY A C 1
ATOM 900 O O . GLY A 1 116 ? -4.666 30.188 11.085 1.00 65.12 116 GLY A O 1
ATOM 901 N N . ASP A 1 117 ? -6.021 28.469 11.609 1.00 65.25 117 ASP A N 1
ATOM 902 C CA . ASP A 1 117 ? -5.819 28.512 13.059 1.00 65.25 117 ASP A CA 1
ATOM 903 C C . ASP A 1 117 ? -4.941 27.334 13.513 1.00 65.25 117 ASP A C 1
ATOM 905 O O . ASP A 1 117 ? -5.411 26.215 13.737 1.00 65.25 117 ASP A O 1
ATOM 909 N N . GLU A 1 118 ? -3.630 27.575 13.570 1.00 64.25 118 GLU A N 1
ATOM 910 C CA . GLU A 1 118 ? -2.598 26.546 13.774 1.00 64.25 118 GLU A CA 1
ATOM 911 C C . GLU A 1 118 ? -2.545 25.979 15.205 1.00 64.25 118 GLU A C 1
ATOM 913 O O . GLU A 1 118 ? -1.841 24.999 15.441 1.00 64.25 118 GLU A O 1
ATOM 918 N N . LYS A 1 119 ? -3.258 26.568 16.177 1.00 66.50 119 LYS A N 1
ATOM 919 C CA . LYS A 1 119 ? -3.028 26.273 17.604 1.00 66.50 119 LYS A CA 1
ATOM 920 C C . LYS A 1 119 ? -3.821 25.095 18.174 1.00 66.50 119 LYS A C 1
ATOM 922 O O . LYS A 1 119 ? -3.305 24.432 19.067 1.00 66.50 119 LYS A O 1
ATOM 927 N N . GLU A 1 120 ? -5.029 24.818 17.682 1.00 69.50 120 GLU A N 1
ATOM 928 C CA . GLU A 1 120 ? -5.873 23.730 18.225 1.00 69.50 120 GLU A CA 1
ATOM 929 C C . GLU A 1 120 ? -6.300 22.705 17.171 1.00 69.50 120 GLU A C 1
ATOM 931 O O . GLU A 1 120 ? -6.305 21.502 17.435 1.00 69.50 120 GLU A O 1
ATOM 936 N N . ARG A 1 121 ? -6.633 23.151 15.954 1.00 79.94 121 ARG A N 1
ATOM 937 C CA . ARG A 1 121 ? -7.053 22.270 14.856 1.00 79.94 121 ARG A CA 1
ATOM 938 C C . ARG A 1 121 ? -6.375 22.679 13.554 1.00 79.94 121 ARG A C 1
ATOM 940 O O . ARG A 1 121 ? -6.989 23.374 12.744 1.00 79.94 121 ARG A O 1
ATOM 947 N N . PRO A 1 122 ? -5.128 22.231 13.320 1.00 82.62 122 PRO A N 1
ATOM 948 C CA . PRO A 1 122 ? -4.339 22.663 12.167 1.00 82.62 122 PRO A CA 1
ATOM 949 C C . PRO A 1 122 ? -4.909 22.179 10.827 1.00 82.62 122 PRO A C 1
ATOM 951 O O . PRO A 1 122 ? -4.504 22.668 9.771 1.00 82.62 122 PRO A O 1
ATOM 954 N N . VAL A 1 123 ? -5.853 21.231 10.831 1.00 88.75 123 VAL A N 1
ATOM 955 C CA . VAL A 1 123 ? -6.509 20.727 9.623 1.00 88.75 123 VAL A CA 1
ATOM 956 C C . VAL A 1 123 ? -8.013 20.549 9.818 1.00 88.75 123 VAL A C 1
ATOM 958 O O . VAL A 1 123 ? -8.495 20.259 10.904 1.00 88.75 123 VAL A O 1
ATOM 961 N N . THR A 1 124 ? -8.778 20.677 8.737 1.00 91.00 124 THR A N 1
ATOM 962 C CA . THR A 1 124 ? -10.162 20.185 8.662 1.00 91.00 124 THR A CA 1
ATOM 963 C C . THR A 1 124 ? -10.177 18.902 7.849 1.00 91.00 124 THR A C 1
ATOM 965 O O . THR A 1 124 ? -9.654 18.895 6.734 1.00 91.00 124 THR A O 1
ATOM 968 N N . ILE A 1 125 ? -10.777 17.835 8.379 1.00 91.69 125 ILE A N 1
ATOM 969 C CA . ILE A 1 125 ? -10.739 16.491 7.785 1.00 91.69 125 ILE A CA 1
ATOM 970 C C . ILE A 1 125 ? -12.121 16.107 7.260 1.00 91.69 125 ILE A C 1
ATOM 972 O O . ILE A 1 125 ? -13.143 16.390 7.885 1.00 91.69 125 ILE A O 1
ATOM 976 N N . TYR A 1 126 ? -12.142 15.436 6.113 1.00 94.00 126 TYR A N 1
ATOM 977 C CA . TYR A 1 126 ? -13.336 14.910 5.469 1.00 94.00 126 TYR A CA 1
ATOM 978 C C . TYR A 1 126 ? -13.134 13.436 5.124 1.00 94.00 126 TYR A C 1
ATOM 980 O O . TYR A 1 126 ? -12.071 13.039 4.662 1.00 94.00 126 TYR A O 1
ATOM 988 N N . LEU A 1 127 ? -14.173 12.629 5.291 1.00 93.00 127 LEU A N 1
ATOM 989 C CA . LEU A 1 127 ? -14.199 11.224 4.922 1.00 93.00 127 LEU A CA 1
ATOM 990 C C . LEU A 1 127 ? -15.015 11.021 3.647 1.00 93.00 127 LEU A C 1
ATOM 992 O O . LEU A 1 127 ? -16.140 11.516 3.513 1.00 93.00 127 LEU A O 1
ATOM 996 N N . LYS A 1 128 ? -14.459 10.248 2.720 1.00 94.38 128 LYS A N 1
ATOM 997 C CA . LYS A 1 128 ? -15.087 9.839 1.467 1.00 94.38 128 LYS A CA 1
ATOM 998 C C . LYS A 1 128 ? -15.153 8.321 1.437 1.00 94.38 128 LYS A C 1
ATOM 1000 O O . LYS A 1 128 ? -14.126 7.663 1.333 1.00 94.38 128 LYS A O 1
ATOM 1005 N N . ARG A 1 129 ? -16.365 7.768 1.479 1.00 93.12 129 ARG A N 1
ATOM 1006 C CA . ARG A 1 129 ? -16.569 6.352 1.154 1.00 93.12 129 ARG A CA 1
ATOM 1007 C C . ARG A 1 129 ? -16.523 6.153 -0.359 1.00 93.12 129 ARG A C 1
ATOM 1009 O O . ARG A 1 129 ? -17.089 6.968 -1.104 1.00 93.12 129 ARG A O 1
ATOM 1016 N N . ILE A 1 130 ? -15.874 5.081 -0.796 1.00 91.38 130 ILE A N 1
ATOM 1017 C CA . ILE A 1 130 ? -15.893 4.615 -2.185 1.00 91.38 130 ILE A CA 1
ATOM 1018 C C . ILE A 1 130 ? -17.350 4.462 -2.650 1.00 91.38 130 ILE A C 1
ATOM 1020 O O . ILE A 1 130 ? -18.253 4.192 -1.849 1.00 91.38 130 ILE A O 1
ATOM 1024 N N . SER A 1 131 ? -17.618 4.784 -3.916 1.00 88.75 131 SER A N 1
ATOM 1025 C CA . SER A 1 131 ? -18.953 4.752 -4.537 1.00 88.75 131 SER A CA 1
ATOM 1026 C C . SER A 1 131 ? -19.986 5.735 -3.955 1.00 88.75 131 SER A C 1
ATOM 1028 O O . SER A 1 131 ? -21.114 5.841 -4.441 1.00 88.75 131 SER A O 1
ATOM 1030 N N . ARG A 1 132 ? -19.644 6.518 -2.919 1.00 91.38 132 ARG A N 1
ATOM 1031 C CA . ARG A 1 132 ? -20.515 7.563 -2.349 1.00 91.38 132 ARG A CA 1
ATOM 1032 C C . ARG A 1 132 ? -20.064 8.941 -2.800 1.00 91.38 132 ARG A C 1
ATOM 1034 O O . ARG A 1 132 ? -18.950 9.336 -2.513 1.00 91.38 132 ARG A O 1
ATOM 1041 N N . ARG A 1 133 ? -20.946 9.732 -3.414 1.00 84.75 133 ARG A N 1
ATOM 1042 C CA . ARG A 1 133 ? -20.575 11.053 -3.965 1.00 84.75 133 ARG A CA 1
ATOM 1043 C C . ARG A 1 133 ? -20.108 12.086 -2.932 1.00 84.75 133 ARG A C 1
ATOM 1045 O O . ARG A 1 133 ? -19.295 12.934 -3.259 1.00 84.75 133 ARG A O 1
ATOM 1052 N N . ARG A 1 134 ? -20.650 12.065 -1.711 1.00 89.69 134 ARG A N 1
ATOM 1053 C CA . ARG A 1 134 ? -20.440 13.148 -0.733 1.00 89.69 134 ARG A CA 1
ATOM 1054 C C . ARG A 1 134 ? -19.245 12.884 0.179 1.00 89.69 134 ARG A C 1
ATOM 1056 O O . ARG A 1 134 ? -19.190 11.839 0.825 1.00 89.69 134 ARG A O 1
ATOM 1063 N N . LEU A 1 135 ? -18.386 13.891 0.299 1.00 92.94 135 LEU A N 1
ATOM 1064 C CA . LEU A 1 135 ? -17.454 14.063 1.411 1.00 92.94 135 LEU A CA 1
ATOM 1065 C C . LEU A 1 135 ? -18.239 14.420 2.676 1.00 92.94 135 LEU A C 1
ATOM 1067 O O . LEU A 1 135 ? -19.119 15.283 2.643 1.00 92.94 135 LEU A O 1
ATOM 1071 N N . LYS A 1 136 ? -17.939 13.755 3.790 1.00 93.31 136 LYS A N 1
ATOM 1072 C CA . LYS A 1 136 ? -18.525 14.061 5.099 1.00 93.31 136 LYS A CA 1
ATOM 1073 C C . LYS A 1 136 ? -17.447 14.644 6.005 1.00 93.31 136 LYS A C 1
ATOM 1075 O O . LYS A 1 136 ? -16.381 14.044 6.064 1.00 93.31 136 LYS A O 1
ATOM 1080 N N . PRO A 1 137 ? -17.680 15.764 6.704 1.00 91.56 137 PRO A N 1
ATOM 1081 C CA . PRO A 1 137 ? -16.726 16.230 7.703 1.00 91.56 137 PRO A CA 1
ATOM 1082 C C . PRO A 1 137 ? -16.528 15.150 8.775 1.00 91.56 137 PRO A C 1
ATOM 1084 O O . PRO A 1 137 ? -17.479 14.446 9.132 1.00 91.56 137 PRO A O 1
ATOM 1087 N N . LEU A 1 138 ? -15.288 15.006 9.239 1.00 89.25 138 LEU A N 1
ATOM 1088 C CA . LEU A 1 138 ? -14.947 14.128 10.353 1.00 89.25 138 LEU A CA 1
ATOM 1089 C C . LEU A 1 138 ? -15.657 14.620 11.620 1.00 89.25 138 LEU A C 1
ATOM 1091 O O . LEU A 1 138 ? -15.754 15.829 11.840 1.00 89.25 138 LEU A O 1
ATOM 1095 N N . LYS A 1 139 ? -16.168 13.699 12.440 1.00 84.75 139 LYS A N 1
ATOM 1096 C CA . LYS A 1 139 ? -16.758 14.068 13.729 1.00 84.75 139 LYS A CA 1
ATOM 1097 C C . LYS A 1 139 ? -15.661 14.478 14.707 1.00 84.75 139 LYS A C 1
ATOM 1099 O O . LYS A 1 139 ? -14.556 13.947 14.655 1.00 84.75 139 LYS A O 1
ATOM 1104 N N . ASP A 1 140 ? -15.996 15.368 15.637 1.00 80.00 140 ASP A N 1
ATOM 1105 C CA . ASP A 1 140 ? -15.044 15.871 16.634 1.00 80.00 140 ASP A CA 1
ATOM 1106 C C . ASP A 1 140 ? -14.412 14.752 17.470 1.00 80.00 140 ASP A C 1
ATOM 1108 O O . ASP A 1 140 ? -13.209 14.769 17.700 1.00 80.00 140 ASP A O 1
ATOM 1112 N N . GLU A 1 141 ? -15.201 13.742 17.838 1.00 79.38 141 GLU A N 1
ATOM 1113 C CA . GLU A 1 141 ? -14.761 12.564 18.602 1.00 79.38 141 GLU A CA 1
ATOM 1114 C C . GLU A 1 141 ? -13.699 11.720 17.873 1.00 79.38 141 GLU A C 1
ATOM 1116 O O . GLU A 1 141 ? -12.955 10.975 18.501 1.00 79.38 141 GLU A O 1
ATOM 1121 N N . GLU A 1 142 ? -13.624 11.815 16.543 1.00 76.25 142 GLU A N 1
ATOM 1122 C CA . GLU A 1 142 ? -12.688 11.052 15.709 1.00 76.25 142 GLU A CA 1
ATOM 1123 C C . GLU A 1 142 ? -11.449 11.883 15.333 1.00 76.25 142 GLU A C 1
ATOM 1125 O O . GLU A 1 142 ? -10.512 11.362 14.720 1.00 76.25 142 GLU A O 1
ATOM 1130 N N . TYR A 1 143 ? -11.430 13.177 15.680 1.00 81.81 143 TYR A N 1
ATOM 1131 C CA . TYR A 1 143 ? -10.382 14.109 15.269 1.00 81.81 143 TYR A CA 1
ATOM 1132 C C . TYR A 1 143 ? -9.022 13.758 15.869 1.00 81.81 143 TYR A C 1
ATOM 1134 O O . TYR A 1 143 ? -8.022 13.814 15.157 1.00 81.81 143 TYR A O 1
ATOM 1142 N N . ASP A 1 144 ? -8.978 13.328 17.129 1.00 75.94 144 ASP A N 1
ATOM 1143 C CA . ASP A 1 144 ? -7.726 13.004 17.828 1.00 75.94 144 ASP A CA 1
ATOM 1144 C C . ASP A 1 144 ? -6.910 11.924 17.097 1.00 75.94 144 ASP A C 1
ATOM 1146 O O . ASP A 1 144 ? -5.679 11.964 17.075 1.00 75.94 144 ASP A O 1
ATOM 1150 N N . ASN A 1 145 ? -7.601 11.020 16.398 1.00 73.75 145 ASN A N 1
ATOM 1151 C CA . ASN A 1 145 ? -7.000 9.928 15.639 1.00 73.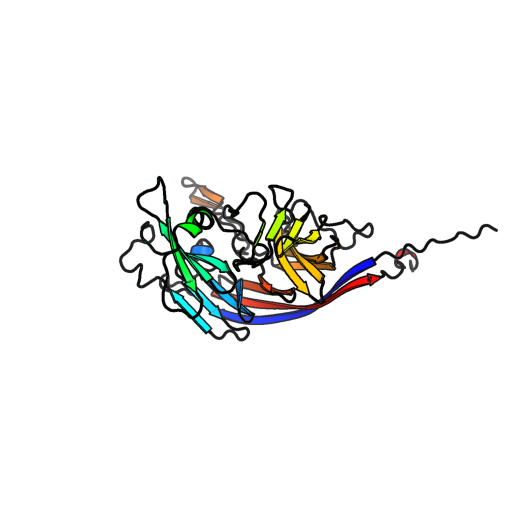75 145 ASN A CA 1
ATOM 1152 C C . ASN A 1 145 ? -6.389 10.383 14.305 1.00 73.75 145 ASN A C 1
ATOM 1154 O O . ASN A 1 145 ? -5.387 9.833 13.848 1.00 73.75 145 ASN A O 1
ATOM 1158 N N . LEU A 1 146 ? -6.988 11.380 13.650 1.00 79.19 146 LEU A N 1
ATOM 1159 C CA . LEU A 1 146 ? -6.621 11.782 12.287 1.00 79.19 146 LEU A CA 1
ATOM 1160 C C . LEU A 1 146 ? -6.061 13.208 12.196 1.00 79.19 146 LEU A C 1
ATOM 1162 O O . LEU A 1 146 ? -5.601 13.608 11.129 1.00 79.19 146 LEU A O 1
ATOM 1166 N N . GLY A 1 147 ? -6.019 13.968 13.290 1.00 79.69 147 GLY A N 1
ATOM 1167 C CA . GLY A 1 147 ? -5.586 15.371 13.320 1.00 79.69 147 GLY A CA 1
ATOM 1168 C C . GLY A 1 147 ? -4.173 15.605 12.775 1.00 79.69 147 GLY A C 1
ATOM 1169 O O . GLY A 1 147 ? -3.877 16.677 12.253 1.00 79.69 147 GLY A O 1
ATOM 1170 N N . LYS A 1 148 ? -3.315 14.577 12.803 1.00 78.38 148 LYS A N 1
ATOM 1171 C CA . LYS A 1 148 ? -1.936 14.615 12.283 1.00 78.38 148 LYS A CA 1
ATOM 1172 C C . LYS A 1 148 ? -1.808 14.307 10.787 1.00 78.38 148 LYS A C 1
ATOM 1174 O O . LYS A 1 148 ? -0.696 14.281 10.265 1.00 78.38 148 LYS A O 1
ATOM 1179 N N . ILE A 1 149 ? -2.905 14.091 10.059 1.00 79.56 149 ILE A N 1
ATOM 1180 C CA . ILE A 1 149 ? -2.872 13.660 8.648 1.00 79.56 149 ILE A CA 1
ATOM 1181 C C . ILE A 1 149 ? -2.185 14.674 7.704 1.00 79.56 149 ILE A C 1
ATOM 1183 O O . ILE A 1 149 ? -1.633 14.317 6.653 1.00 79.56 149 ILE A O 1
ATOM 1187 N N . GLY A 1 150 ? -2.161 15.948 8.110 1.00 75.94 150 GLY A N 1
ATOM 1188 C CA . GLY A 1 150 ? -1.441 17.030 7.437 1.00 75.94 150 GLY A CA 1
ATOM 1189 C C . GLY A 1 150 ? 0.083 16.976 7.598 1.00 75.94 150 GLY A C 1
ATOM 1190 O O . GLY A 1 150 ? 0.792 17.522 6.754 1.00 75.94 150 GLY A O 1
ATOM 1191 N N . GLU A 1 151 ? 0.589 16.261 8.602 1.00 75.12 151 GLU A N 1
ATOM 1192 C CA . GLU A 1 151 ? 2.013 16.184 8.964 1.00 75.12 151 GLU A CA 1
ATOM 1193 C C . GLU A 1 151 ? 2.603 14.802 8.657 1.00 75.12 151 GLU A C 1
ATOM 1195 O O . GLU A 1 151 ? 3.712 14.698 8.136 1.00 75.12 151 GLU A O 1
ATOM 1200 N N . ALA A 1 152 ? 1.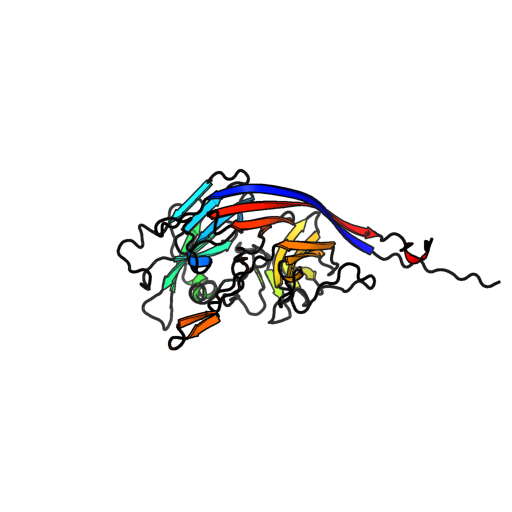825 13.747 8.901 1.00 72.38 152 ALA A N 1
ATOM 1201 C CA . ALA A 1 152 ? 2.272 12.361 8.878 1.00 72.38 152 ALA A CA 1
ATOM 1202 C C . ALA A 1 152 ? 1.306 11.436 8.112 1.00 72.38 152 ALA A C 1
ATOM 1204 O O . ALA A 1 152 ? 0.161 11.797 7.828 1.00 72.38 152 ALA A O 1
ATOM 1205 N N . GLN A 1 153 ? 1.776 10.247 7.733 1.00 71.75 153 GLN A N 1
ATOM 1206 C CA . GLN A 1 153 ? 0.939 9.153 7.223 1.00 71.75 153 GLN A CA 1
ATOM 1207 C C . GLN A 1 153 ? 0.493 8.262 8.382 1.00 71.75 153 GLN A C 1
ATOM 1209 O O . GLN A 1 153 ? 1.297 7.943 9.250 1.00 71.75 153 GLN A O 1
ATOM 1214 N N . VAL A 1 154 ? -0.776 7.852 8.396 1.00 73.62 154 VAL A N 1
ATOM 1215 C CA . VAL A 1 154 ? -1.272 6.899 9.396 1.00 73.62 154 VAL A CA 1
ATOM 1216 C C . VAL A 1 154 ? -0.876 5.508 8.929 1.00 73.62 154 VAL A C 1
ATOM 1218 O O . VAL A 1 154 ? -1.335 5.036 7.887 1.00 73.62 154 VAL A O 1
ATOM 1221 N N . PHE A 1 155 ? 0.028 4.893 9.678 1.00 76.50 155 PHE A N 1
ATOM 1222 C CA . PHE A 1 155 ? 0.507 3.547 9.403 1.00 76.50 155 PHE A CA 1
ATOM 1223 C C . PHE A 1 155 ? -0.498 2.518 9.930 1.00 76.50 155 PHE A C 1
ATOM 1225 O O . PHE A 1 155 ? -0.964 2.637 11.064 1.00 76.50 155 PHE A O 1
ATOM 1232 N N . ASN A 1 156 ? -0.808 1.497 9.127 1.00 80.12 156 ASN A N 1
ATOM 1233 C CA . ASN A 1 156 ? -1.683 0.406 9.540 1.00 80.12 156 ASN A CA 1
ATOM 1234 C C . ASN A 1 156 ? -1.339 -0.909 8.822 1.00 80.12 156 ASN A C 1
ATOM 1236 O O . ASN A 1 156 ? -1.657 -1.095 7.645 1.00 80.12 156 ASN A O 1
ATOM 1240 N N . ILE A 1 157 ? -0.747 -1.849 9.560 1.00 83.06 157 ILE A N 1
ATOM 1241 C CA . ILE A 1 157 ? -0.366 -3.171 9.046 1.00 83.06 157 ILE A CA 1
ATOM 1242 C C . ILE A 1 157 ? -1.571 -4.069 8.716 1.00 83.06 157 ILE A C 1
ATOM 1244 O O . ILE A 1 157 ? -1.437 -5.032 7.967 1.00 83.06 157 ILE A O 1
ATOM 1248 N N . ALA A 1 158 ? -2.757 -3.780 9.258 1.00 81.50 158 ALA A N 1
ATOM 1249 C CA . ALA A 1 158 ? -3.960 -4.580 9.023 1.00 81.50 158 ALA A CA 1
ATOM 1250 C C . ALA A 1 158 ? -4.579 -4.319 7.644 1.00 81.50 158 ALA A C 1
ATOM 1252 O O . ALA A 1 158 ? -5.121 -5.225 7.017 1.00 81.50 158 ALA A O 1
ATOM 1253 N N . HIS A 1 159 ? -4.498 -3.072 7.181 1.00 73.69 159 HIS A N 1
ATOM 1254 C CA . HIS A 1 159 ? -5.136 -2.617 5.944 1.00 73.69 159 HIS A CA 1
ATOM 1255 C C . HIS A 1 159 ? -4.144 -2.188 4.875 1.00 73.69 159 HIS A C 1
ATOM 1257 O O . HIS A 1 159 ? -4.566 -1.694 3.833 1.00 73.69 159 HIS A O 1
ATOM 1263 N N . ASN A 1 160 ? -2.844 -2.403 5.111 1.00 71.56 160 ASN A N 1
ATOM 1264 C CA . ASN A 1 160 ? -1.818 -2.189 4.101 1.00 71.56 160 ASN A CA 1
ATOM 1265 C C . ASN A 1 160 ? -1.910 -0.755 3.520 1.00 71.56 160 ASN A C 1
ATOM 1267 O O . ASN A 1 160 ? -1.991 -0.519 2.316 1.00 71.56 160 ASN A O 1
ATOM 1271 N N . SER A 1 161 ? -1.987 0.225 4.428 1.00 61.47 161 SER A N 1
ATOM 1272 C CA . SER A 1 161 ? -2.240 1.635 4.096 1.00 61.47 161 SER A CA 1
ATOM 1273 C C . SER A 1 161 ? -0.970 2.431 3.783 1.00 61.47 161 SER A C 1
ATOM 1275 O O . SER A 1 161 ? -1.026 3.657 3.637 1.00 61.47 161 SER A O 1
ATOM 1277 N N . ILE A 1 162 ? 0.188 1.772 3.739 1.00 61.28 162 ILE A N 1
ATOM 1278 C CA . ILE A 1 162 ? 1.482 2.423 3.556 1.00 61.28 162 ILE A CA 1
ATOM 1279 C C . ILE A 1 162 ? 1.782 2.454 2.067 1.00 61.28 162 ILE A C 1
ATOM 1281 O O . ILE A 1 162 ? 1.782 1.437 1.386 1.00 61.28 162 ILE A O 1
ATOM 1285 N N . THR A 1 163 ? 2.027 3.651 1.557 1.00 53.88 163 THR A N 1
ATOM 1286 C CA . THR A 1 163 ? 2.283 3.871 0.128 1.00 53.88 163 THR A CA 1
ATOM 1287 C C . THR A 1 163 ? 3.505 4.746 -0.116 1.00 53.88 163 THR A C 1
ATOM 1289 O O . THR A 1 163 ? 3.891 4.926 -1.269 1.00 53.88 163 THR A O 1
ATOM 1292 N N . ASP A 1 164 ? 4.075 5.331 0.943 1.00 55.25 164 ASP A N 1
ATOM 1293 C CA . ASP A 1 164 ? 5.202 6.257 0.894 1.00 55.25 164 ASP A CA 1
ATOM 1294 C C . ASP A 1 164 ? 6.113 6.054 2.121 1.00 55.25 164 ASP A C 1
ATOM 1296 O O . ASP A 1 164 ? 5.696 6.224 3.268 1.00 55.25 164 ASP A O 1
ATOM 1300 N N . GLU A 1 165 ? 7.364 5.666 1.876 1.00 53.00 165 GLU A N 1
ATOM 1301 C CA . GLU A 1 165 ? 8.389 5.426 2.903 1.00 53.00 165 GLU A CA 1
ATOM 1302 C C . GLU A 1 165 ? 8.934 6.719 3.510 1.00 53.00 165 GLU A C 1
ATOM 1304 O O . GLU A 1 165 ? 9.406 6.723 4.644 1.00 53.00 165 GLU A O 1
ATOM 1309 N N . MET A 1 166 ? 8.847 7.830 2.774 1.00 51.88 166 MET A N 1
ATOM 1310 C CA . MET A 1 166 ? 9.600 9.047 3.077 1.00 51.88 166 MET A CA 1
ATOM 1311 C C . MET A 1 166 ? 8.883 9.990 4.044 1.00 51.88 166 MET A C 1
ATOM 1313 O O . MET A 1 166 ? 9.475 10.961 4.521 1.00 51.88 166 MET A O 1
ATOM 1317 N N . ARG A 1 167 ? 7.603 9.745 4.344 1.00 56.28 167 ARG A N 1
ATOM 1318 C CA . ARG A 1 167 ? 6.830 10.599 5.249 1.00 56.28 167 ARG A CA 1
ATOM 1319 C C . ARG A 1 167 ? 6.926 10.093 6.681 1.00 56.28 167 ARG A C 1
ATOM 1321 O O . ARG A 1 167 ? 6.892 8.893 6.939 1.00 56.28 167 ARG A O 1
ATOM 1328 N N . ALA A 1 168 ? 6.953 11.029 7.631 1.00 63.81 168 ALA A N 1
ATOM 1329 C CA . ALA A 1 168 ? 6.781 10.696 9.037 1.00 63.81 168 ALA A CA 1
ATOM 1330 C C . ALA A 1 168 ? 5.511 9.847 9.204 1.00 63.81 168 ALA A C 1
ATOM 1332 O O . ALA A 1 168 ? 4.436 10.228 8.736 1.00 63.81 168 ALA A O 1
ATOM 1333 N N . ARG A 1 169 ? 5.641 8.681 9.835 1.00 71.19 169 ARG A N 1
ATOM 1334 C CA . ARG A 1 169 ? 4.512 7.815 10.174 1.00 71.19 169 ARG A CA 1
ATOM 1335 C C . ARG A 1 169 ? 3.970 8.247 11.534 1.00 71.19 169 ARG A C 1
ATOM 1337 O O . ARG A 1 169 ? 4.735 8.453 12.475 1.00 71.19 169 ARG A O 1
ATOM 1344 N N . ALA A 1 170 ? 2.659 8.408 11.628 1.00 69.62 170 ALA A N 1
ATOM 1345 C CA . ALA A 1 170 ? 1.946 8.623 12.874 1.00 69.62 170 ALA A CA 1
ATOM 1346 C C . ALA A 1 170 ? 1.116 7.383 13.195 1.00 69.62 170 ALA A C 1
ATOM 1348 O O . ALA A 1 170 ? 0.522 6.761 12.314 1.00 69.62 170 ALA A O 1
ATOM 1349 N N . TYR A 1 171 ? 1.076 7.064 14.479 1.00 69.81 171 TYR A N 1
ATOM 1350 C CA . TYR A 1 171 ? 0.246 6.013 15.041 1.00 69.81 171 TYR A CA 1
ATOM 1351 C C . TYR A 1 171 ? -0.882 6.661 15.831 1.00 69.81 171 TYR A C 1
ATOM 1353 O O . TYR A 1 171 ? -0.691 7.749 16.384 1.00 69.81 171 TYR A O 1
ATOM 1361 N N . LEU A 1 172 ? -2.035 5.994 15.880 1.00 71.06 172 LEU A N 1
ATOM 1362 C CA . LEU A 1 172 ? -3.150 6.447 16.713 1.00 71.06 172 LEU A CA 1
ATOM 1363 C C . LEU A 1 172 ? -2.745 6.451 18.188 1.00 71.06 172 LEU A C 1
ATOM 1365 O O . LEU A 1 172 ? -2.963 7.421 18.905 1.00 71.06 172 LEU A O 1
ATOM 1369 N N . GLU A 1 173 ? -2.078 5.380 18.609 1.00 75.94 173 GLU A N 1
ATOM 1370 C CA . GLU A 1 173 ? -1.593 5.186 19.967 1.00 75.94 173 GLU A CA 1
ATOM 1371 C C . GLU A 1 173 ? -0.109 4.789 19.922 1.00 75.94 173 GLU A C 1
ATOM 1373 O O . GLU A 1 173 ? 0.347 4.210 18.925 1.00 75.94 173 GLU A O 1
ATOM 1378 N N . PRO A 1 174 ? 0.679 5.076 20.976 1.00 73.75 174 PRO A N 1
ATOM 1379 C CA . PRO A 1 174 ? 2.020 4.523 21.094 1.00 73.75 174 PRO A CA 1
ATOM 1380 C C . PRO A 1 174 ? 1.961 3.007 20.897 1.00 73.75 174 PRO A C 1
ATOM 1382 O O . PRO A 1 174 ? 1.126 2.349 21.504 1.00 73.75 174 PRO A O 1
ATOM 1385 N N . GLN A 1 175 ? 2.834 2.467 20.043 1.00 80.19 175 GLN A N 1
ATOM 1386 C CA . GLN A 1 175 ? 2.955 1.025 19.796 1.00 80.19 175 GLN A CA 1
ATOM 1387 C C . GLN A 1 175 ? 1.769 0.338 19.085 1.00 80.19 175 GLN A C 1
ATOM 1389 O O . GLN A 1 175 ? 1.856 -0.861 18.815 1.00 80.19 175 GLN A O 1
ATOM 1394 N N . LEU A 1 176 ? 0.698 1.044 18.712 1.00 82.19 176 LEU A N 1
ATOM 1395 C CA . LEU A 1 176 ? -0.359 0.468 17.876 1.00 82.19 176 LEU A CA 1
ATOM 1396 C C . LEU A 1 176 ? 0.060 0.522 16.403 1.00 82.19 176 LEU A C 1
ATOM 1398 O O . LEU A 1 176 ? 0.039 1.583 15.790 1.00 82.19 176 LEU A O 1
ATOM 1402 N N . VAL A 1 177 ? 0.425 -0.624 15.830 1.00 82.38 177 VAL A N 1
ATOM 1403 C CA . VAL A 1 177 ? 0.907 -0.753 14.441 1.00 82.38 177 VAL A CA 1
ATOM 1404 C C . VAL A 1 177 ? -0.181 -1.210 13.471 1.00 82.38 177 VAL A C 1
ATOM 1406 O O . VAL A 1 177 ? -0.012 -1.119 12.259 1.00 82.38 177 VAL A O 1
ATOM 1409 N N . GLY A 1 178 ? -1.324 -1.676 13.965 1.00 82.38 178 GLY A N 1
ATOM 1410 C CA . GLY A 1 178 ? -2.465 -1.995 13.116 1.00 82.38 178 GLY A CA 1
ATOM 1411 C C . GLY A 1 178 ? -3.776 -1.946 13.860 1.00 82.38 178 GLY A C 1
ATOM 1412 O O . GLY A 1 178 ? -3.827 -2.215 15.057 1.00 82.38 178 GLY A O 1
ATOM 1413 N N . TYR A 1 179 ? -4.838 -1.639 13.133 1.00 79.06 179 TYR A N 1
ATOM 1414 C CA . TYR A 1 179 ? -6.197 -1.613 13.654 1.00 79.06 179 TYR A CA 1
ATOM 1415 C C . TYR A 1 179 ? -7.184 -1.837 12.511 1.00 79.06 179 TYR A C 1
ATOM 1417 O O . TYR A 1 179 ? -6.932 -1.393 11.394 1.00 79.06 179 TYR A O 1
ATOM 1425 N N . ALA A 1 180 ? -8.320 -2.471 12.779 1.00 74.81 180 ALA A N 1
ATOM 1426 C CA . ALA A 1 180 ? -9.488 -2.323 11.914 1.00 74.81 180 ALA A CA 1
ATOM 1427 C C . ALA A 1 180 ? -10.444 -1.258 12.488 1.00 74.81 180 ALA A C 1
ATOM 1429 O O . ALA A 1 180 ? -10.479 -1.021 13.692 1.00 74.81 180 ALA A O 1
ATOM 1430 N N . ILE A 1 181 ? -11.150 -0.520 11.626 1.00 60.91 181 ILE A N 1
ATOM 1431 C CA . ILE A 1 181 ? -11.977 0.636 12.044 1.00 60.91 181 ILE A CA 1
ATOM 1432 C C . ILE A 1 181 ? -13.342 0.203 12.618 1.00 60.91 181 ILE A C 1
ATOM 1434 O O . ILE A 1 181 ? -14.041 0.992 13.256 1.00 60.91 181 ILE A O 1
ATOM 1438 N N . GLU A 1 182 ? -13.739 -1.056 12.445 1.00 59.69 182 GLU A N 1
ATOM 1439 C CA . GLU A 1 182 ? -15.034 -1.544 12.924 1.00 59.69 182 GLU A CA 1
ATOM 1440 C C . GLU A 1 182 ? -15.063 -1.735 14.453 1.00 59.69 182 GLU A C 1
ATOM 1442 O O . GLU A 1 182 ? -14.057 -2.031 15.087 1.00 59.69 182 GLU A O 1
ATOM 1447 N N . LYS A 1 183 ? -16.234 -1.550 15.082 1.00 43.03 183 LYS A N 1
ATOM 1448 C CA . LYS A 1 183 ? -16.414 -1.425 16.549 1.00 43.03 183 LYS A CA 1
ATOM 1449 C C . LYS A 1 183 ? -16.056 -2.665 17.402 1.00 43.03 183 LYS A C 1
ATOM 1451 O O . LYS A 1 183 ? -16.309 -2.655 18.602 1.00 43.03 183 LYS A O 1
ATOM 1456 N N . GLN A 1 184 ? -15.460 -3.695 16.812 1.00 52.72 184 GLN A N 1
ATOM 1457 C CA . GLN A 1 184 ? -15.002 -4.941 17.447 1.00 52.72 184 GLN A CA 1
ATOM 1458 C C . GLN A 1 184 ? -13.639 -5.399 16.893 1.00 52.72 184 GLN A C 1
ATOM 1460 O O . GLN A 1 184 ? -13.251 -6.549 17.017 1.00 52.72 184 GLN A O 1
ATOM 1465 N N . ALA A 1 185 ? -12.915 -4.491 16.246 1.00 65.81 185 ALA A N 1
ATOM 1466 C CA . ALA A 1 185 ? -11.803 -4.814 15.378 1.00 65.81 185 ALA A CA 1
ATOM 1467 C C . ALA A 1 185 ? -10.515 -5.265 16.073 1.00 65.81 185 ALA A C 1
ATOM 1469 O O . ALA A 1 185 ? -10.099 -4.709 17.094 1.00 65.81 185 ALA A O 1
ATOM 1470 N N . GLY A 1 186 ? -9.817 -6.172 15.384 1.00 81.44 186 GLY A N 1
ATOM 1471 C CA . GLY A 1 186 ? -8.451 -6.565 15.686 1.00 81.44 186 GLY A CA 1
ATOM 1472 C C . GLY A 1 186 ? -7.496 -5.371 15.806 1.00 81.44 186 GLY A C 1
ATOM 1473 O O . GLY A 1 186 ? -7.543 -4.422 15.014 1.00 81.44 186 GLY A O 1
ATOM 1474 N N . ARG A 1 187 ? -6.613 -5.430 16.801 1.00 87.00 187 ARG A N 1
ATOM 1475 C CA . ARG A 1 187 ? -5.528 -4.483 17.072 1.00 87.00 187 ARG A CA 1
ATOM 1476 C C . ARG A 1 187 ? -4.194 -5.213 17.053 1.00 87.00 187 ARG A C 1
ATOM 1478 O O . ARG A 1 187 ? -4.078 -6.337 17.540 1.00 87.00 187 ARG A O 1
ATOM 1485 N N . TRP A 1 188 ? -3.174 -4.562 16.505 1.00 88.50 188 TRP A N 1
ATOM 1486 C CA . TRP A 1 188 ? -1.810 -5.074 16.458 1.00 88.50 188 TRP A CA 1
ATOM 1487 C C . TRP A 1 188 ? -0.891 -4.144 17.224 1.00 88.50 188 TRP A C 1
ATOM 1489 O O . TRP A 1 188 ? -0.707 -2.987 16.846 1.00 88.50 188 TRP A O 1
ATOM 1499 N N . TRP A 1 189 ? -0.288 -4.678 18.274 1.00 87.56 189 TRP A N 1
ATOM 1500 C CA . TRP A 1 189 ? 0.598 -3.954 19.170 1.00 87.56 189 TRP A CA 1
ATOM 1501 C C . TRP A 1 189 ? 2.037 -4.421 18.980 1.00 87.56 189 TRP A C 1
ATOM 1503 O O . TRP A 1 189 ? 2.281 -5.621 18.868 1.00 87.56 189 TRP A O 1
ATOM 1513 N N . THR A 1 190 ? 2.991 -3.494 18.970 1.00 87.00 190 THR A N 1
ATOM 1514 C CA . THR A 1 190 ? 4.433 -3.791 19.006 1.00 87.00 190 THR A CA 1
ATOM 1515 C C . THR A 1 190 ? 4.990 -3.557 20.405 1.00 87.00 190 THR A C 1
ATOM 1517 O O . THR A 1 190 ? 4.589 -2.628 21.094 1.00 87.00 190 THR A O 1
ATOM 1520 N N . LEU A 1 191 ? 5.960 -4.356 20.841 1.00 80.75 191 LEU A N 1
ATOM 1521 C CA . LEU A 1 191 ? 6.673 -4.055 22.090 1.00 80.75 191 LEU A CA 1
ATOM 1522 C C . LEU A 1 191 ? 7.773 -2.994 21.905 1.00 80.75 191 LEU A C 1
ATOM 1524 O O . LEU A 1 191 ? 8.210 -2.385 22.880 1.00 80.75 191 LEU A O 1
ATOM 1528 N N . ASP A 1 192 ? 8.188 -2.728 20.665 1.00 76.25 192 ASP A N 1
ATOM 1529 C CA . ASP A 1 192 ? 9.247 -1.773 20.323 1.00 76.25 192 ASP A CA 1
ATOM 1530 C C . ASP A 1 192 ? 8.691 -0.520 19.632 1.00 76.25 192 ASP A C 1
ATOM 153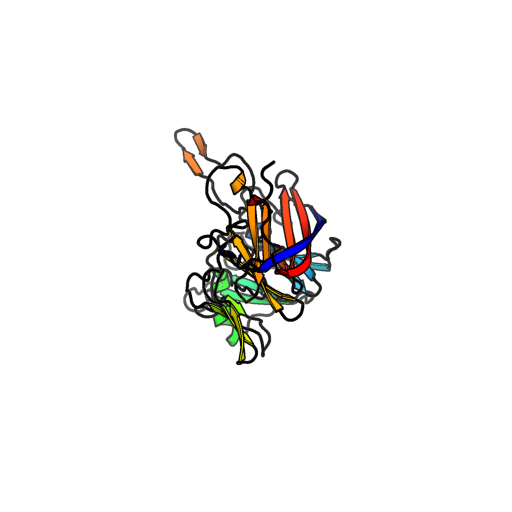2 O O . ASP A 1 192 ? 7.824 -0.597 18.761 1.00 76.25 192 ASP A O 1
ATOM 1536 N N . ARG A 1 193 ? 9.254 0.640 19.980 1.00 65.75 193 ARG A N 1
ATOM 1537 C CA . ARG A 1 193 ? 8.971 1.943 19.374 1.00 65.75 193 ARG A CA 1
ATOM 1538 C C . ARG A 1 193 ? 9.381 2.019 17.902 1.00 65.75 193 ARG A C 1
ATOM 1540 O O . ARG A 1 193 ? 8.792 2.817 17.178 1.00 65.75 193 ARG A O 1
ATOM 1547 N N . PHE A 1 194 ? 10.360 1.226 17.468 1.00 64.06 194 PHE A N 1
ATOM 1548 C CA . PHE A 1 194 ? 10.815 1.186 16.073 1.00 64.06 194 PHE A CA 1
ATOM 1549 C C . PHE A 1 194 ? 10.029 0.208 15.190 1.00 64.06 194 PHE A C 1
ATOM 1551 O O . PHE A 1 194 ? 10.309 0.133 13.998 1.00 64.06 194 PHE A O 1
ATOM 1558 N N . TYR A 1 195 ? 9.025 -0.488 15.752 1.00 66.94 195 TYR A N 1
ATOM 1559 C CA . TYR A 1 195 ? 8.007 -1.258 15.018 1.00 66.94 195 TYR A CA 1
ATOM 1560 C C . TYR A 1 195 ? 8.557 -2.243 13.971 1.00 66.94 195 TYR A C 1
ATOM 1562 O O . TYR A 1 195 ? 7.945 -2.476 12.933 1.00 66.94 195 TYR A O 1
ATOM 1570 N N . SER A 1 196 ? 9.699 -2.869 14.238 1.00 70.94 196 SER A N 1
ATOM 1571 C CA . SER A 1 196 ? 10.283 -3.855 13.334 1.00 70.94 196 SER A CA 1
ATOM 1572 C C . SER A 1 196 ? 9.594 -5.220 13.455 1.00 70.94 196 SER A C 1
ATOM 1574 O O . SER A 1 196 ? 9.186 -5.645 14.535 1.00 70.94 196 SER A O 1
ATOM 1576 N N . PHE A 1 197 ? 9.573 -5.995 12.367 1.00 73.75 197 PHE A N 1
ATOM 1577 C CA . PHE A 1 197 ? 9.227 -7.425 12.436 1.00 73.75 197 PHE A CA 1
ATOM 1578 C C . PHE A 1 197 ? 10.308 -8.287 13.112 1.00 73.75 197 PHE A C 1
ATOM 1580 O O . PHE A 1 197 ? 10.166 -9.505 13.237 1.00 73.75 197 PHE A O 1
ATOM 1587 N N . SER A 1 198 ? 11.410 -7.688 13.557 1.00 75.56 198 SER A N 1
ATOM 1588 C CA . SER A 1 198 ? 12.319 -8.339 14.500 1.00 75.56 198 SER A CA 1
ATOM 1589 C C . SER A 1 198 ? 11.803 -8.282 15.941 1.00 75.56 198 SER A C 1
ATOM 1591 O O . SER A 1 198 ? 12.243 -9.091 16.755 1.00 75.56 198 SER A O 1
ATOM 1593 N N . SER A 1 199 ? 10.846 -7.400 16.233 1.00 78.56 199 SER A N 1
ATOM 1594 C CA . SER A 1 199 ? 10.237 -7.240 17.549 1.00 78.56 199 SER A CA 1
ATOM 1595 C C . SER A 1 199 ? 8.915 -8.009 17.665 1.00 78.56 199 SER A C 1
ATOM 1597 O O . SER A 1 199 ? 8.248 -8.262 16.655 1.00 78.56 199 SER A O 1
ATOM 1599 N N . PRO A 1 200 ? 8.512 -8.407 18.887 1.00 85.81 200 PRO A N 1
ATOM 1600 C CA . PRO A 1 200 ? 7.264 -9.125 19.061 1.00 85.81 200 PRO A CA 1
ATOM 1601 C C . PRO A 1 200 ? 6.033 -8.281 18.724 1.00 85.81 200 PRO A C 1
ATOM 1603 O O . PRO A 1 200 ? 5.967 -7.103 19.089 1.00 85.81 200 PRO A O 1
ATOM 1606 N N . LEU A 1 201 ? 5.043 -8.917 18.091 1.00 88.88 201 LEU A N 1
ATOM 1607 C CA . LEU A 1 201 ? 3.733 -8.331 17.811 1.00 88.88 201 LEU A CA 1
ATOM 1608 C C . LEU A 1 201 ? 2.624 -9.115 18.513 1.00 88.88 201 LEU A C 1
ATOM 1610 O O . LEU A 1 201 ? 2.599 -10.346 18.483 1.00 88.88 201 LEU A O 1
ATOM 1614 N N . ILE A 1 202 ? 1.669 -8.396 19.093 1.00 89.44 202 ILE A N 1
ATOM 1615 C CA . ILE A 1 202 ? 0.486 -8.959 19.745 1.00 89.44 202 ILE A CA 1
ATOM 1616 C C . ILE A 1 202 ? -0.731 -8.604 18.901 1.00 89.44 202 ILE A C 1
ATOM 1618 O O . ILE A 1 202 ? -0.979 -7.430 18.647 1.00 89.44 202 ILE A O 1
ATOM 1622 N N . HIS A 1 203 ? -1.488 -9.615 18.482 1.00 90.12 203 HIS A N 1
ATOM 1623 C CA . HIS A 1 203 ? -2.808 -9.426 17.892 1.00 90.12 203 HIS A CA 1
ATOM 1624 C C . HIS A 1 203 ? -3.869 -9.634 18.972 1.00 90.12 203 HIS A C 1
ATOM 1626 O O . HIS A 1 203 ? -3.997 -10.730 19.526 1.00 90.12 203 HIS A O 1
ATOM 1632 N N . GLU A 1 204 ? -4.614 -8.581 19.249 1.00 89.00 204 GLU A N 1
ATOM 1633 C CA . GLU A 1 204 ? -5.776 -8.567 20.125 1.00 89.00 204 GLU A CA 1
ATOM 1634 C C . GLU A 1 204 ? -7.032 -8.477 19.265 1.00 89.00 204 GLU A C 1
ATOM 1636 O O . GLU A 1 204 ? -7.066 -7.682 18.336 1.00 89.00 204 GLU A O 1
ATOM 1641 N N . ASP A 1 205 ? -8.051 -9.266 19.568 1.00 87.12 205 ASP A N 1
ATOM 1642 C CA . ASP A 1 205 ? -9.342 -9.253 18.884 1.00 87.12 205 ASP A CA 1
ATOM 1643 C C . ASP A 1 205 ? -10.444 -9.365 19.933 1.00 87.12 205 ASP A C 1
ATOM 1645 O O . ASP A 1 205 ? -10.390 -10.256 20.785 1.00 87.12 205 ASP A O 1
ATOM 1649 N N . GLU A 1 206 ? -11.397 -8.434 19.919 1.00 83.44 206 GLU A N 1
ATOM 1650 C CA . GLU A 1 206 ? -12.484 -8.351 20.909 1.00 83.44 206 GLU A CA 1
ATOM 1651 C C . GLU A 1 206 ? -12.013 -8.442 22.381 1.00 83.44 206 GLU A C 1
ATOM 1653 O O . GLU A 1 206 ? -12.630 -9.097 23.222 1.00 83.44 206 GLU A O 1
ATOM 1658 N N . GLY A 1 207 ? -10.883 -7.806 22.710 1.00 80.75 207 GLY A N 1
ATOM 1659 C CA . GLY A 1 207 ? -10.301 -7.827 24.060 1.00 80.75 207 GLY A CA 1
ATOM 1660 C C . GLY A 1 207 ? -9.581 -9.132 24.429 1.00 80.75 207 GLY A C 1
ATOM 1661 O O . GLY A 1 207 ? -9.097 -9.273 25.551 1.00 80.75 207 GLY A O 1
ATOM 1662 N N . SER A 1 208 ? -9.496 -10.092 23.503 1.00 84.81 208 SER A N 1
ATOM 1663 C CA . SER A 1 208 ? -8.790 -11.363 23.677 1.00 84.81 208 SER A CA 1
ATOM 1664 C C . SER A 1 208 ? -7.510 -11.403 22.845 1.00 84.81 208 SER A C 1
ATOM 1666 O O . SER A 1 208 ? -7.508 -11.089 21.657 1.00 84.81 208 SER A O 1
ATOM 1668 N N . TYR A 1 209 ? -6.402 -11.849 23.436 1.00 87.00 209 TYR A N 1
ATOM 1669 C CA . TYR A 1 209 ? -5.156 -12.046 22.693 1.00 87.00 209 TYR A CA 1
ATOM 1670 C C . TYR A 1 209 ? -5.247 -13.295 21.810 1.00 87.00 209 TYR A C 1
ATOM 1672 O O . TYR A 1 209 ? -5.267 -14.418 22.309 1.00 87.00 209 TYR A O 1
ATOM 1680 N N . GLN A 1 210 ? -5.285 -13.097 20.493 1.00 81.50 210 GLN A N 1
ATOM 1681 C CA . GLN A 1 210 ? -5.474 -14.170 19.510 1.00 81.50 210 GLN A CA 1
ATOM 1682 C C . GLN A 1 210 ? -4.160 -14.741 18.983 1.00 81.50 210 GLN A C 1
ATOM 1684 O O . GLN A 1 210 ? -4.081 -15.918 18.634 1.00 81.50 210 GLN A O 1
ATOM 1689 N N . SER A 1 211 ? -3.117 -13.917 18.861 1.00 79.69 211 SER A N 1
ATOM 1690 C CA . SER A 1 211 ? -1.814 -14.405 18.407 1.00 79.69 211 SER A CA 1
ATOM 1691 C C . SER A 1 211 ? -0.660 -13.565 18.924 1.00 79.69 211 SER A C 1
ATOM 1693 O O . SER A 1 211 ? -0.765 -12.345 19.037 1.00 79.69 211 SER A O 1
ATOM 1695 N N . PHE A 1 212 ? 0.469 -14.230 19.150 1.00 86.19 212 PHE A N 1
ATOM 1696 C CA . PHE A 1 212 ? 1.736 -13.610 19.502 1.00 86.19 212 PHE A CA 1
ATOM 1697 C C . PHE A 1 212 ? 2.786 -13.988 18.462 1.00 86.19 212 PHE A C 1
ATOM 1699 O O . PHE A 1 212 ? 3.122 -15.162 18.312 1.00 86.19 212 PHE A O 1
ATOM 1706 N N . PHE A 1 213 ? 3.296 -12.989 17.755 1.00 87.12 213 PHE A N 1
ATOM 1707 C CA . PHE A 1 213 ? 4.434 -13.129 16.865 1.00 87.12 213 PHE A CA 1
ATOM 1708 C C . PHE A 1 213 ? 5.708 -12.804 17.648 1.00 87.12 213 PHE A C 1
ATOM 1710 O O . PHE A 1 213 ? 5.826 -11.685 18.136 1.00 87.12 213 PHE A O 1
ATOM 1717 N N . PRO A 1 214 ? 6.667 -13.734 17.785 1.00 82.81 214 PRO A N 1
ATOM 1718 C CA . PRO A 1 214 ? 7.836 -13.537 18.641 1.00 82.81 214 PRO A CA 1
ATOM 1719 C C . PRO A 1 214 ? 8.973 -12.735 17.984 1.00 82.81 214 PRO A C 1
ATOM 1721 O O . PRO A 1 214 ? 10.030 -12.598 18.595 1.00 82.81 214 PRO A O 1
ATOM 1724 N N . GLY A 1 215 ? 8.797 -12.253 16.751 1.00 82.44 215 GLY A N 1
ATOM 1725 C CA . GLY A 1 215 ? 9.894 -11.770 15.910 1.00 82.44 215 GLY A CA 1
ATOM 1726 C C . GLY A 1 215 ? 10.404 -12.849 14.949 1.00 82.44 215 GLY A C 1
ATOM 1727 O O . GLY A 1 215 ? 10.135 -14.043 15.112 1.00 82.44 215 GLY A O 1
ATOM 1728 N N . MET A 1 216 ? 11.150 -12.437 13.924 1.00 79.56 216 MET A N 1
ATOM 1729 C CA . MET A 1 216 ? 11.759 -13.371 12.969 1.00 79.56 216 MET A CA 1
ATOM 1730 C C . MET A 1 216 ? 12.805 -14.279 13.627 1.00 79.56 216 MET A C 1
ATOM 1732 O O . MET A 1 216 ? 13.721 -13.813 14.310 1.00 79.56 216 MET A O 1
ATOM 1736 N N . LYS A 1 217 ? 12.732 -15.580 13.337 1.00 72.00 217 LYS A N 1
ATOM 1737 C CA . LYS A 1 217 ? 13.728 -16.572 13.758 1.00 72.00 217 LYS A CA 1
ATOM 1738 C C . LYS A 1 217 ? 14.749 -16.807 12.648 1.00 72.00 217 LYS A C 1
ATOM 1740 O O . LYS A 1 217 ? 14.404 -16.910 11.478 1.00 72.00 217 LYS A O 1
ATOM 1745 N N . SER A 1 218 ? 16.022 -16.903 13.020 1.00 58.16 218 SER A N 1
ATOM 1746 C CA . SER A 1 218 ? 17.111 -17.324 12.131 1.00 58.16 218 SER A CA 1
ATOM 1747 C C . SER A 1 218 ? 17.045 -18.831 12.116 1.00 58.16 218 SER A C 1
ATOM 1749 O O . SER A 1 218 ? 17.226 -19.445 13.170 1.00 58.16 218 SER A O 1
ATOM 1751 N N . SER A 1 219 ? 16.762 -19.432 10.966 1.00 52.84 219 SER A N 1
ATOM 1752 C CA . SER A 1 219 ? 17.005 -20.862 10.825 1.00 52.84 219 SER A CA 1
ATOM 1753 C C . SER A 1 219 ? 18.511 -21.115 10.928 1.00 52.84 219 SER A C 1
ATOM 1755 O O . SER A 1 219 ? 19.312 -20.316 10.445 1.00 52.84 219 SER A O 1
ATOM 1757 N N . MET A 1 220 ? 18.894 -22.222 11.571 1.00 43.91 220 MET A N 1
ATOM 1758 C CA . MET A 1 220 ? 20.278 -22.712 11.546 1.00 43.91 220 MET A CA 1
ATOM 1759 C C . MET A 1 220 ? 20.723 -23.104 10.123 1.00 43.91 220 MET A C 1
ATOM 1761 O O . MET A 1 220 ? 21.916 -23.083 9.848 1.00 43.91 220 MET A O 1
ATOM 1765 N N . ASP A 1 221 ? 19.773 -23.341 9.210 1.00 47.56 221 ASP A N 1
ATOM 1766 C CA . ASP A 1 221 ? 20.008 -23.554 7.778 1.00 47.56 221 ASP A CA 1
ATOM 1767 C C . ASP A 1 221 ? 19.734 -22.257 7.002 1.00 47.56 221 ASP A C 1
ATOM 1769 O O . ASP A 1 221 ? 18.606 -21.957 6.593 1.00 47.56 221 ASP A O 1
ATOM 1773 N N . ALA A 1 222 ? 20.773 -21.438 6.866 1.00 45.19 222 ALA A N 1
ATOM 1774 C CA . ALA A 1 222 ? 20.749 -20.081 6.326 1.00 45.19 222 ALA A CA 1
ATOM 1775 C C . ALA A 1 222 ? 20.699 -20.022 4.783 1.00 45.19 222 ALA A C 1
ATOM 1777 O O . ALA A 1 222 ? 21.462 -19.291 4.160 1.00 45.19 222 ALA A O 1
ATOM 1778 N N . SER A 1 223 ? 19.784 -20.748 4.134 1.00 48.31 223 SER A N 1
ATOM 1779 C CA . SER A 1 223 ? 19.565 -20.562 2.683 1.00 48.31 223 SER A CA 1
ATOM 1780 C C . SER A 1 223 ? 18.770 -19.288 2.347 1.00 48.31 223 SER A C 1
ATOM 1782 O O . SER A 1 223 ? 18.677 -18.907 1.182 1.00 48.31 223 SER A O 1
ATOM 1784 N N . ARG A 1 224 ? 18.179 -18.618 3.351 1.00 58.09 224 ARG A N 1
ATOM 1785 C CA . ARG A 1 224 ? 17.326 -17.423 3.201 1.00 58.09 224 ARG A CA 1
ATOM 1786 C C . ARG A 1 224 ? 17.639 -16.386 4.281 1.00 58.09 224 ARG A C 1
ATOM 1788 O O . ARG A 1 224 ? 16.872 -16.203 5.225 1.00 58.09 224 ARG A O 1
ATOM 1795 N N . GLU A 1 225 ? 18.796 -15.744 4.174 1.00 66.31 225 GLU A N 1
ATOM 1796 C CA . GLU A 1 225 ? 19.227 -14.723 5.130 1.00 66.31 225 GLU A CA 1
ATOM 1797 C C . GLU A 1 225 ? 18.418 -13.422 4.955 1.00 66.31 225 GLU A C 1
ATOM 1799 O O . GLU A 1 225 ? 18.521 -12.732 3.940 1.00 66.31 225 GLU A O 1
ATOM 1804 N N . VAL A 1 226 ? 17.592 -13.091 5.954 1.00 69.94 226 VAL A N 1
ATOM 1805 C CA . VAL A 1 226 ? 16.889 -11.801 6.054 1.00 69.94 226 VAL A CA 1
ATOM 1806 C C . VAL A 1 226 ? 17.657 -10.897 7.012 1.00 69.94 226 VAL A C 1
ATOM 1808 O O . VAL A 1 226 ? 17.849 -11.244 8.181 1.00 69.94 226 VAL A O 1
ATOM 1811 N N . LYS A 1 227 ? 18.057 -9.716 6.530 1.00 73.06 227 LYS A N 1
ATOM 1812 C CA . LYS A 1 227 ? 18.741 -8.684 7.325 1.00 73.06 227 LYS A CA 1
ATOM 1813 C C . LYS A 1 227 ? 17.752 -7.993 8.254 1.00 73.06 227 LYS A C 1
ATOM 1815 O O . LYS A 1 227 ? 17.057 -7.060 7.856 1.00 73.06 227 LYS A O 1
ATOM 1820 N N . ARG A 1 228 ? 17.643 -8.491 9.484 1.00 71.88 228 ARG A N 1
ATOM 1821 C CA . ARG A 1 228 ? 16.571 -8.134 10.428 1.00 71.88 228 ARG A CA 1
ATOM 1822 C C . ARG A 1 228 ? 16.516 -6.657 10.791 1.00 71.88 228 ARG A C 1
ATOM 1824 O O . ARG A 1 228 ? 15.442 -6.148 11.091 1.00 71.88 228 ARG A O 1
ATOM 1831 N N . GLU A 1 229 ? 17.661 -5.997 10.787 1.00 67.75 229 GLU A N 1
ATOM 1832 C CA . GLU A 1 229 ? 17.830 -4.584 11.104 1.00 67.75 229 GLU A CA 1
ATOM 1833 C C . GLU A 1 229 ? 17.267 -3.640 10.031 1.00 67.75 229 GLU A C 1
ATOM 1835 O O . GLU A 1 229 ? 17.092 -2.458 10.303 1.00 67.75 229 GLU A O 1
ATOM 1840 N N . MET A 1 230 ? 16.951 -4.148 8.834 1.00 70.38 230 MET A N 1
ATOM 1841 C CA . MET A 1 230 ? 16.451 -3.356 7.701 1.00 70.38 230 MET A CA 1
ATOM 1842 C C . MET A 1 230 ? 14.992 -3.654 7.349 1.00 70.38 230 MET A C 1
ATOM 1844 O O . MET A 1 230 ? 14.530 -3.300 6.267 1.00 70.38 230 MET A O 1
ATOM 1848 N N . VAL A 1 231 ? 14.290 -4.376 8.218 1.00 76.75 231 VAL A N 1
ATOM 1849 C CA . VAL A 1 231 ? 12.968 -4.897 7.906 1.00 76.75 231 VAL A CA 1
ATOM 1850 C C . VAL A 1 231 ? 11.871 -3.896 8.233 1.00 76.75 231 VAL A C 1
ATOM 1852 O O . VAL A 1 231 ? 11.674 -3.520 9.390 1.00 76.75 231 VAL A O 1
ATOM 1855 N N . GLU A 1 232 ? 11.092 -3.566 7.209 1.00 78.69 232 GLU A N 1
ATOM 1856 C CA . GLU A 1 232 ? 9.898 -2.751 7.320 1.00 78.69 232 GLU A CA 1
ATOM 1857 C C . GLU A 1 232 ? 8.630 -3.604 7.319 1.00 78.69 232 GLU A C 1
ATOM 1859 O O . GLU A 1 232 ? 8.451 -4.469 6.450 1.00 78.69 232 GLU A O 1
ATOM 1864 N N . PRO A 1 233 ? 7.710 -3.352 8.264 1.00 81.44 233 PRO A N 1
ATOM 1865 C CA . PRO A 1 233 ? 6.411 -3.982 8.225 1.00 81.44 233 PRO A CA 1
ATOM 1866 C C . PRO A 1 233 ? 5.521 -3.436 7.114 1.00 81.44 233 PRO A C 1
ATOM 1868 O O . PRO A 1 233 ? 5.413 -2.223 6.948 1.00 81.44 233 PRO A O 1
ATOM 1871 N N . LEU A 1 234 ? 4.846 -4.348 6.408 1.00 83.00 234 LEU A N 1
ATOM 1872 C CA . LEU A 1 234 ? 3.955 -4.015 5.301 1.00 83.00 234 LEU A CA 1
ATOM 1873 C C . LEU A 1 234 ? 2.504 -4.406 5.603 1.00 83.00 234 LEU A C 1
ATOM 1875 O O . LEU A 1 234 ? 1.627 -3.547 5.643 1.00 83.00 234 LEU A O 1
ATOM 1879 N N . ALA A 1 235 ? 2.246 -5.696 5.848 1.00 87.81 235 ALA A N 1
ATOM 1880 C CA . ALA A 1 235 ? 0.883 -6.205 5.987 1.00 87.81 235 ALA A CA 1
ATOM 1881 C C . ALA A 1 235 ? 0.771 -7.485 6.837 1.00 87.81 235 ALA A C 1
ATOM 1883 O O . ALA A 1 235 ? 1.753 -8.186 7.097 1.00 87.81 235 ALA A O 1
ATOM 1884 N N . THR A 1 236 ? -0.456 -7.833 7.231 1.00 89.31 236 THR A N 1
ATOM 1885 C CA . THR A 1 236 ? -0.823 -9.142 7.796 1.00 89.31 236 THR A CA 1
ATOM 1886 C C . THR A 1 236 ? -2.078 -9.687 7.125 1.00 89.31 236 THR A C 1
ATOM 1888 O O . THR A 1 236 ? -2.958 -8.930 6.730 1.00 89.31 236 THR A O 1
ATOM 1891 N N . PHE A 1 237 ? -2.178 -11.011 7.022 1.00 89.06 237 PHE A N 1
ATOM 1892 C CA . PHE A 1 237 ? -3.349 -11.687 6.468 1.00 89.06 237 PHE A CA 1
ATOM 1893 C C . PHE A 1 237 ? -3.599 -13.027 7.171 1.00 89.06 237 PHE A C 1
ATOM 1895 O O . PHE A 1 237 ? -2.730 -13.543 7.884 1.00 89.06 237 PHE A O 1
ATOM 1902 N N . VAL A 1 238 ? -4.795 -13.591 6.995 1.00 87.56 238 VAL A N 1
ATOM 1903 C CA . VAL A 1 238 ? -5.170 -14.896 7.558 1.00 87.56 238 VAL A CA 1
ATOM 1904 C C . VAL A 1 238 ? -5.520 -15.839 6.421 1.00 87.56 238 VAL A C 1
ATOM 1906 O O . VAL A 1 238 ? -6.390 -15.550 5.610 1.00 87.56 238 VAL A O 1
ATOM 1909 N N . ARG A 1 239 ? -4.862 -16.997 6.386 1.00 85.56 239 ARG A N 1
ATOM 1910 C CA . ARG A 1 239 ? -5.118 -18.048 5.400 1.00 85.56 239 ARG A CA 1
ATOM 1911 C C . ARG A 1 239 ? -5.032 -19.405 6.068 1.00 85.56 239 ARG A C 1
ATOM 1913 O O . ARG A 1 239 ? -4.150 -19.629 6.894 1.00 85.56 239 ARG A O 1
ATOM 1920 N N . ASP A 1 240 ? -5.969 -20.291 5.742 1.00 84.19 240 ASP A N 1
ATOM 1921 C CA . ASP A 1 240 ? -6.061 -21.639 6.317 1.00 84.19 240 ASP A CA 1
ATOM 1922 C C . ASP A 1 240 ? -6.059 -21.636 7.863 1.00 84.19 240 ASP A C 1
ATOM 1924 O O . ASP A 1 240 ? -5.408 -22.458 8.510 1.00 84.19 240 ASP A O 1
ATOM 1928 N N . GLY A 1 241 ? -6.744 -20.655 8.468 1.00 83.31 241 GLY A N 1
ATOM 1929 C CA . GLY A 1 241 ? -6.818 -20.475 9.925 1.00 83.31 241 GLY A CA 1
ATOM 1930 C C . GLY A 1 241 ? -5.511 -20.016 10.582 1.00 83.31 241 GLY A C 1
ATOM 1931 O O . GLY A 1 241 ? -5.397 -20.043 11.805 1.00 83.31 241 GLY A O 1
ATOM 1932 N N . ARG A 1 242 ? -4.507 -19.610 9.796 1.00 85.12 242 ARG A N 1
ATOM 1933 C CA . ARG A 1 242 ? -3.198 -19.170 10.285 1.00 85.12 242 ARG A CA 1
ATOM 1934 C C . ARG A 1 242 ? -2.919 -17.737 9.878 1.00 85.12 242 ARG A C 1
ATOM 1936 O O . ARG A 1 242 ? -3.157 -17.339 8.737 1.00 85.12 242 ARG A O 1
ATOM 1943 N N . ARG A 1 243 ? -2.374 -16.972 10.821 1.00 88.81 243 ARG A N 1
ATOM 1944 C CA . ARG A 1 243 ? -1.916 -15.610 10.569 1.00 88.81 243 ARG A CA 1
ATOM 1945 C C . ARG A 1 243 ? -0.526 -15.620 9.952 1.00 88.81 243 ARG A C 1
ATOM 1947 O O . ARG A 1 243 ? 0.369 -16.335 10.408 1.00 88.81 243 ARG A O 1
ATOM 1954 N N . HIS A 1 244 ? -0.378 -14.778 8.945 1.00 89.00 244 HIS A N 1
ATOM 1955 C CA . HIS A 1 244 ? 0.859 -14.528 8.240 1.00 89.00 244 HIS A CA 1
ATOM 1956 C C . HIS A 1 244 ? 1.191 -13.044 8.307 1.00 89.00 244 HIS A C 1
ATOM 1958 O O . HIS A 1 244 ? 0.316 -12.183 8.472 1.00 89.00 244 HIS A O 1
ATOM 1964 N N . TYR A 1 245 ? 2.475 -12.769 8.173 1.00 88.88 245 TYR A N 1
ATOM 1965 C CA . TYR A 1 245 ? 3.037 -11.438 8.233 1.00 88.88 245 TYR A CA 1
ATOM 1966 C C . TYR A 1 245 ? 3.924 -11.220 7.016 1.00 88.88 245 TYR A C 1
ATOM 1968 O O . TYR A 1 245 ? 4.664 -12.119 6.610 1.00 88.88 245 TYR A O 1
ATOM 1976 N N . VAL A 1 246 ? 3.818 -10.034 6.428 1.00 88.56 246 VAL A N 1
ATOM 1977 C CA . VAL A 1 246 ? 4.539 -9.646 5.221 1.00 88.56 246 VAL A CA 1
ATOM 1978 C C . VAL A 1 246 ? 5.308 -8.379 5.506 1.00 88.56 246 VAL A C 1
ATOM 1980 O O . VAL A 1 246 ? 4.740 -7.411 6.013 1.00 88.56 246 VAL A O 1
ATOM 1983 N N . GLY A 1 247 ? 6.579 -8.368 5.136 1.00 85.88 247 GLY A N 1
ATOM 1984 C CA . GLY A 1 247 ? 7.378 -7.157 5.151 1.00 85.88 247 GLY A CA 1
ATOM 1985 C C . GLY A 1 247 ? 8.349 -7.112 3.991 1.00 85.88 247 GLY A C 1
ATOM 1986 O O . GLY A 1 247 ? 8.436 -8.036 3.175 1.00 85.88 247 GLY A O 1
ATOM 1987 N N . ILE A 1 248 ? 9.069 -6.002 3.938 1.00 82.81 248 ILE A N 1
ATOM 1988 C CA . ILE A 1 248 ? 10.062 -5.726 2.911 1.00 82.81 248 ILE A CA 1
ATOM 1989 C C . ILE A 1 248 ? 11.370 -5.284 3.554 1.00 82.81 248 ILE A C 1
ATOM 1991 O O . ILE A 1 248 ? 11.388 -4.743 4.656 1.00 82.81 248 ILE A O 1
ATOM 1995 N N . TYR A 1 249 ? 12.481 -5.521 2.871 1.00 78.88 249 TYR A N 1
ATOM 1996 C CA . TYR A 1 249 ? 13.746 -4.862 3.174 1.00 78.88 249 TYR A CA 1
ATOM 1997 C C . TYR A 1 249 ? 14.526 -4.642 1.887 1.00 78.88 249 TYR A C 1
ATOM 1999 O O . TYR A 1 249 ? 14.429 -5.423 0.942 1.00 78.88 249 TYR A O 1
ATOM 2007 N N . ALA A 1 250 ? 15.344 -3.601 1.843 1.00 71.56 250 ALA A N 1
ATOM 2008 C CA . ALA A 1 250 ? 16.221 -3.347 0.711 1.00 71.56 250 ALA A CA 1
ATOM 2009 C C . ALA A 1 250 ? 17.622 -3.016 1.209 1.00 71.56 250 ALA A C 1
ATOM 2011 O O . ALA A 1 250 ? 17.783 -2.251 2.153 1.00 71.56 250 ALA A O 1
ATOM 2012 N N . SER A 1 251 ? 18.653 -3.553 0.557 1.00 63.81 251 SER A N 1
ATOM 2013 C CA . SER A 1 251 ? 20.030 -3.159 0.872 1.00 63.81 251 SER A CA 1
ATOM 2014 C C . SER A 1 251 ? 20.308 -1.729 0.366 1.00 63.81 251 SER A C 1
ATOM 2016 O O . SER A 1 251 ? 19.805 -1.316 -0.687 1.00 63.81 251 SER A O 1
ATOM 2018 N N . LEU A 1 252 ? 21.115 -0.968 1.112 1.00 58.50 252 LEU A N 1
ATOM 2019 C CA . LEU A 1 252 ? 21.617 0.361 0.728 1.00 58.50 252 LEU A CA 1
ATOM 2020 C C . LEU A 1 252 ? 22.997 0.240 0.045 1.00 58.50 252 LEU A C 1
ATOM 2022 O O . LEU A 1 252 ? 23.816 -0.570 0.480 1.00 58.50 252 LEU A O 1
ATOM 2026 N N . GLY A 1 253 ? 23.264 1.039 -1.000 1.00 55.00 253 GLY A N 1
ATOM 2027 C CA . GLY A 1 253 ? 24.593 1.209 -1.631 1.00 55.00 253 GLY A CA 1
ATOM 2028 C C . GLY A 1 253 ? 24.550 1.463 -3.154 1.00 55.00 253 GLY A C 1
ATOM 2029 O O . GLY A 1 253 ? 23.560 2.009 -3.637 1.00 55.00 253 GLY A O 1
ATOM 2030 N N . THR A 1 254 ? 25.591 1.041 -3.905 1.00 53.12 254 THR A N 1
ATOM 2031 C CA . THR A 1 254 ? 25.710 1.200 -5.384 1.00 53.12 254 THR A CA 1
ATOM 2032 C C . THR A 1 254 ? 25.834 -0.072 -6.284 1.00 53.12 254 THR A C 1
ATOM 2034 O O . THR A 1 254 ? 26.123 0.058 -7.474 1.00 53.12 254 THR A O 1
ATOM 2037 N N . SER A 1 255 ? 25.657 -1.301 -5.784 1.00 58.56 255 SER A N 1
ATOM 2038 C CA . SER A 1 255 ? 25.692 -2.570 -6.541 1.00 58.56 255 SER A CA 1
ATOM 2039 C C . SER A 1 255 ? 24.351 -2.973 -7.191 1.00 58.56 255 SER A C 1
ATOM 2041 O O . SER A 1 255 ? 23.279 -2.506 -6.811 1.00 58.56 255 SER A O 1
ATOM 2043 N N . LYS A 1 256 ? 24.400 -3.910 -8.158 1.00 56.34 256 LYS A N 1
ATOM 2044 C CA . LYS A 1 256 ? 23.210 -4.424 -8.872 1.00 56.34 256 LYS A CA 1
ATOM 2045 C C . LYS A 1 256 ? 22.134 -5.020 -7.951 1.00 56.34 256 LYS A C 1
ATOM 2047 O O . LYS A 1 256 ? 20.951 -4.872 -8.232 1.00 56.34 256 LYS A O 1
ATOM 2052 N N . ASP A 1 257 ? 22.519 -5.652 -6.847 1.00 58.38 257 ASP A N 1
ATOM 2053 C CA . ASP A 1 257 ? 21.564 -6.282 -5.921 1.00 58.38 257 ASP A CA 1
ATOM 2054 C C . ASP A 1 257 ? 20.678 -5.263 -5.191 1.00 58.38 257 ASP A C 1
ATOM 2056 O O . ASP A 1 257 ? 19.634 -5.602 -4.646 1.00 58.38 257 ASP A O 1
ATOM 2060 N N . GLN A 1 258 ? 21.051 -3.984 -5.207 1.00 62.25 258 GLN A N 1
ATOM 2061 C CA . GLN A 1 258 ? 20.279 -2.920 -4.569 1.00 62.25 258 GLN A CA 1
ATOM 2062 C C . GLN A 1 258 ? 19.234 -2.306 -5.493 1.00 62.25 258 GLN A C 1
ATOM 2064 O O . GLN A 1 258 ? 18.535 -1.391 -5.065 1.00 62.25 258 GLN A O 1
ATOM 2069 N N . TYR A 1 259 ? 19.100 -2.808 -6.724 1.00 60.66 259 TYR A N 1
ATOM 2070 C CA . TYR A 1 259 ? 17.924 -2.566 -7.559 1.00 60.66 259 TYR A CA 1
ATOM 2071 C C . TYR A 1 259 ? 16.727 -3.413 -7.135 1.00 60.66 259 TYR A C 1
ATOM 2073 O O . TYR A 1 259 ? 15.657 -3.260 -7.716 1.00 60.66 259 TYR A O 1
ATOM 2081 N N . PHE A 1 260 ? 16.880 -4.285 -6.134 1.00 68.31 260 PHE A N 1
ATOM 2082 C CA . PHE A 1 260 ? 15.815 -5.146 -5.643 1.00 68.31 260 PHE A CA 1
ATOM 2083 C C . PHE A 1 260 ? 15.468 -4.854 -4.180 1.00 68.31 260 PHE A C 1
ATOM 2085 O O . PHE A 1 260 ? 16.326 -4.536 -3.352 1.00 68.31 260 PHE A O 1
ATOM 2092 N N . GLN A 1 261 ? 14.174 -4.924 -3.885 1.00 75.75 261 GLN A N 1
ATOM 2093 C CA . GLN A 1 261 ? 13.647 -5.050 -2.535 1.00 75.75 261 GLN A CA 1
ATOM 2094 C C . GLN A 1 261 ? 13.297 -6.517 -2.323 1.00 75.75 261 GLN A C 1
ATOM 2096 O O . GLN A 1 261 ? 12.800 -7.189 -3.223 1.00 75.75 261 GLN A O 1
ATOM 2101 N N . HIS A 1 262 ? 13.556 -7.027 -1.137 1.00 80.00 262 HIS A N 1
ATOM 2102 C CA . HIS A 1 262 ? 13.188 -8.377 -0.771 1.00 80.00 262 HIS A CA 1
ATOM 2103 C C . HIS A 1 262 ? 11.836 -8.335 -0.082 1.00 80.00 262 HIS A C 1
ATOM 2105 O O . HIS A 1 262 ? 11.701 -7.729 0.979 1.00 80.00 262 HIS A O 1
ATOM 2111 N N . LEU A 1 263 ? 10.848 -8.984 -0.687 1.00 84.06 263 LEU A N 1
ATOM 2112 C CA . LEU A 1 263 ? 9.591 -9.305 -0.036 1.00 84.06 263 LEU A CA 1
ATOM 2113 C C . LEU A 1 263 ? 9.787 -10.601 0.732 1.00 84.06 263 LEU A C 1
ATOM 2115 O O . LEU A 1 263 ? 10.240 -11.593 0.159 1.00 84.06 263 LEU A O 1
ATOM 2119 N N . TYR A 1 264 ? 9.379 -10.628 1.992 1.00 85.69 264 TYR A N 1
ATOM 2120 C CA . TYR A 1 264 ? 9.334 -11.869 2.746 1.00 85.69 264 TYR A CA 1
ATOM 2121 C C . TYR A 1 264 ? 7.959 -12.085 3.372 1.00 85.69 264 TYR A C 1
ATOM 2123 O O . TYR A 1 264 ? 7.234 -11.145 3.699 1.00 85.69 264 TYR A O 1
ATOM 2131 N N . VAL A 1 265 ? 7.615 -13.357 3.551 1.00 87.19 265 VAL A N 1
ATOM 2132 C CA . VAL A 1 265 ? 6.411 -13.794 4.260 1.00 87.19 265 VAL A CA 1
ATOM 2133 C C . VAL A 1 265 ? 6.833 -14.739 5.370 1.00 87.19 265 VAL A C 1
ATOM 2135 O O . VAL A 1 265 ? 7.593 -15.679 5.124 1.00 87.19 265 VAL A O 1
ATOM 2138 N N . CYS A 1 266 ? 6.326 -14.524 6.579 1.00 86.06 266 CYS A N 1
ATOM 2139 C CA . CYS A 1 266 ? 6.536 -15.416 7.712 1.00 86.06 266 CYS A CA 1
ATOM 2140 C C . CYS A 1 266 ? 5.220 -15.828 8.379 1.00 86.06 266 CYS A C 1
ATOM 2142 O O . CYS A 1 266 ? 4.181 -15.180 8.228 1.00 86.06 266 CYS A O 1
ATOM 2144 N N . ASP A 1 267 ? 5.264 -16.954 9.089 1.00 86.75 267 ASP A N 1
ATOM 2145 C CA . ASP A 1 267 ? 4.153 -17.414 9.919 1.00 86.75 267 ASP A CA 1
ATOM 2146 C C . ASP A 1 267 ? 4.128 -16.698 11.283 1.00 86.75 267 ASP A C 1
ATOM 2148 O O . ASP A 1 267 ? 5.066 -16.000 11.679 1.00 86.75 267 ASP A O 1
ATOM 2152 N N . ALA A 1 268 ? 3.051 -16.906 12.043 1.00 85.56 268 ALA A N 1
ATOM 2153 C CA . ALA A 1 268 ? 2.919 -16.367 13.396 1.00 85.56 268 ALA A CA 1
ATOM 2154 C C . ALA A 1 268 ? 4.004 -16.844 14.381 1.00 85.56 268 ALA A C 1
ATOM 2156 O O . ALA A 1 268 ? 4.177 -16.235 15.429 1.00 85.56 268 ALA A O 1
ATOM 2157 N N . ALA A 1 269 ? 4.757 -17.899 14.066 1.00 83.19 269 ALA A N 1
ATOM 2158 C CA . ALA A 1 269 ? 5.848 -18.380 14.903 1.00 83.19 269 ALA A CA 1
ATOM 2159 C C . ALA A 1 269 ? 7.204 -17.737 14.558 1.00 83.19 269 ALA A C 1
ATOM 2161 O O . ALA A 1 269 ? 8.199 -18.076 15.211 1.00 83.19 269 ALA A O 1
ATOM 2162 N N . GLY A 1 270 ? 7.258 -16.830 13.576 1.00 80.75 270 GLY A N 1
ATOM 2163 C CA . GLY A 1 270 ? 8.488 -16.164 13.152 1.00 80.75 270 GLY A CA 1
ATOM 2164 C C . GLY A 1 270 ? 9.277 -16.911 12.081 1.00 80.75 270 GLY A C 1
ATOM 2165 O O . GLY A 1 270 ? 10.392 -16.495 11.766 1.00 80.75 270 GLY A O 1
ATOM 2166 N N . ASN A 1 271 ? 8.743 -18.007 11.532 1.00 82.12 271 ASN A N 1
ATOM 2167 C CA . ASN A 1 271 ? 9.441 -18.795 10.521 1.00 82.12 271 ASN A CA 1
ATOM 2168 C C . ASN A 1 271 ? 9.253 -18.157 9.144 1.00 82.12 271 ASN A C 1
ATOM 2170 O O . ASN A 1 271 ? 8.122 -17.930 8.710 1.00 82.12 271 ASN A O 1
ATOM 2174 N N . ILE A 1 272 ? 10.355 -17.894 8.440 1.00 82.75 272 ILE A N 1
ATOM 2175 C CA . ILE A 1 272 ? 10.329 -17.334 7.085 1.00 82.75 272 ILE A CA 1
ATOM 2176 C C . ILE A 1 272 ? 9.843 -18.410 6.110 1.00 82.75 272 ILE A C 1
ATOM 2178 O O . ILE A 1 272 ? 10.540 -19.388 5.851 1.00 82.75 272 ILE A O 1
ATOM 2182 N N . LEU A 1 273 ? 8.653 -18.214 5.546 1.00 81.94 273 LEU A N 1
ATOM 2183 C CA . LEU A 1 273 ? 8.037 -19.107 4.566 1.00 81.94 273 LEU A CA 1
ATOM 2184 C C . LEU A 1 273 ? 8.508 -18.792 3.147 1.00 81.94 273 LEU A C 1
ATOM 2186 O O . LEU A 1 273 ? 8.661 -19.687 2.318 1.00 81.94 273 LEU A O 1
ATOM 2190 N N . TYR A 1 274 ? 8.737 -17.520 2.851 1.00 81.38 274 TYR A N 1
ATOM 2191 C CA . TYR A 1 274 ? 9.101 -17.054 1.521 1.00 81.38 274 TYR A CA 1
ATOM 2192 C C . TYR A 1 274 ? 9.989 -15.832 1.634 1.00 81.38 274 TYR A C 1
ATOM 2194 O O . TYR A 1 274 ? 9.776 -14.992 2.503 1.00 81.38 274 TYR A O 1
ATOM 2202 N N . THR A 1 275 ? 10.972 -15.762 0.750 1.00 80.19 275 THR A N 1
ATOM 2203 C CA . THR A 1 275 ? 11.727 -14.551 0.466 1.00 80.19 275 THR A CA 1
ATOM 2204 C C . THR A 1 275 ? 11.955 -14.530 -1.032 1.00 80.19 275 THR A C 1
ATOM 2206 O O . THR A 1 275 ? 12.290 -15.567 -1.612 1.00 80.19 275 THR A O 1
ATOM 2209 N N . ASP A 1 276 ? 11.731 -13.390 -1.660 1.00 77.00 276 ASP A N 1
ATOM 2210 C CA . ASP A 1 276 ? 11.994 -13.214 -3.079 1.00 77.00 276 ASP A CA 1
ATOM 2211 C C . ASP A 1 276 ? 12.243 -11.749 -3.384 1.00 77.00 276 ASP A C 1
ATOM 2213 O O . ASP A 1 276 ? 11.823 -10.852 -2.646 1.00 77.00 276 ASP A O 1
ATOM 2217 N N . THR A 1 277 ? 12.937 -11.510 -4.484 1.00 73.94 277 THR A N 1
ATOM 2218 C CA . THR A 1 277 ? 13.181 -10.164 -4.959 1.00 73.94 277 THR A CA 1
ATOM 2219 C C . THR A 1 277 ? 11.974 -9.657 -5.741 1.00 73.94 277 THR A C 1
ATOM 2221 O O . THR A 1 277 ? 11.387 -10.310 -6.609 1.00 73.94 277 THR A O 1
ATOM 2224 N N . LEU A 1 278 ? 11.589 -8.437 -5.409 1.00 72.94 278 LEU A N 1
ATOM 2225 C CA . LEU A 1 278 ? 10.811 -7.547 -6.248 1.00 72.94 278 LEU A CA 1
ATOM 2226 C C . LEU A 1 278 ? 11.761 -6.455 -6.732 1.00 72.94 278 LEU A C 1
ATOM 2228 O O . LEU A 1 278 ? 12.721 -6.115 -6.037 1.00 72.94 278 LEU A O 1
ATOM 2232 N N . LEU A 1 279 ? 11.508 -5.885 -7.911 1.00 59.91 279 LEU A N 1
ATOM 2233 C CA . LEU A 1 279 ? 12.192 -4.651 -8.297 1.00 59.91 279 LEU A CA 1
ATOM 2234 C C . LEU A 1 279 ? 12.000 -3.632 -7.170 1.00 59.91 279 LEU A C 1
ATOM 2236 O O . LEU A 1 279 ? 10.884 -3.442 -6.686 1.00 59.91 279 LEU A O 1
ATOM 2240 N N . LYS A 1 280 ? 13.107 -3.058 -6.695 1.00 57.62 280 LYS A N 1
ATOM 2241 C CA . LYS A 1 280 ? 13.117 -2.114 -5.582 1.00 57.62 280 LYS A CA 1
ATOM 2242 C C . LYS A 1 280 ? 12.269 -0.937 -5.982 1.00 57.62 280 LYS A C 1
ATOM 2244 O O . LYS A 1 280 ? 12.610 -0.251 -6.936 1.00 57.62 280 LYS A O 1
ATOM 2249 N N . GLN A 1 281 ? 11.205 -0.683 -5.243 1.00 57.88 281 GLN A N 1
ATOM 2250 C CA . GLN A 1 281 ? 10.372 0.478 -5.477 1.00 57.88 281 GLN A CA 1
ATOM 2251 C C . GLN A 1 281 ? 10.984 1.685 -4.764 1.00 57.88 281 GLN A C 1
ATOM 2253 O O . GLN A 1 281 ? 10.555 2.085 -3.691 1.00 57.88 281 GLN A O 1
ATOM 2258 N N . ALA A 1 282 ? 12.085 2.208 -5.318 1.00 46.88 282 ALA A N 1
ATOM 2259 C CA . ALA A 1 282 ? 12.787 3.333 -4.720 1.00 46.88 282 ALA A CA 1
ATOM 2260 C C . ALA A 1 282 ? 12.077 4.657 -5.035 1.00 46.88 282 ALA A C 1
ATOM 2262 O O . ALA A 1 282 ? 11.956 5.071 -6.190 1.00 46.88 282 ALA A O 1
ATOM 2263 N N . ASN A 1 283 ? 11.699 5.354 -3.970 1.00 50.84 283 ASN A N 1
ATOM 2264 C CA . ASN A 1 283 ? 11.272 6.741 -3.985 1.00 50.84 283 ASN A CA 1
ATOM 2265 C C . ASN A 1 283 ? 12.386 7.596 -3.386 1.00 50.84 283 ASN A C 1
ATOM 2267 O O . ASN A 1 283 ? 12.547 7.648 -2.171 1.00 50.84 283 ASN A O 1
ATOM 2271 N N . THR A 1 284 ? 13.168 8.270 -4.225 1.00 42.53 284 THR A N 1
ATOM 2272 C CA . THR A 1 284 ? 14.160 9.232 -3.741 1.00 42.53 284 THR A CA 1
ATOM 2273 C C . THR A 1 284 ? 13.994 10.575 -4.445 1.00 42.53 284 THR A C 1
ATOM 2275 O O . THR A 1 284 ? 14.269 10.742 -5.636 1.00 42.53 284 THR A O 1
ATOM 2278 N N . ASP A 1 285 ? 13.543 11.570 -3.682 1.00 43.31 285 ASP A N 1
ATOM 2279 C CA . ASP A 1 285 ? 13.816 12.967 -3.993 1.00 43.31 285 ASP A CA 1
ATOM 2280 C C . ASP A 1 285 ? 15.315 13.199 -3.792 1.00 43.31 285 ASP A C 1
ATOM 2282 O O . ASP A 1 285 ? 15.773 13.369 -2.665 1.00 43.31 285 ASP A O 1
ATOM 2286 N N . VAL A 1 286 ? 16.103 13.183 -4.871 1.00 43.00 286 VAL A N 1
ATOM 2287 C CA . VAL A 1 286 ? 17.482 13.683 -4.826 1.00 43.00 286 VAL A CA 1
ATOM 2288 C C . VAL A 1 286 ? 17.816 14.430 -6.118 1.00 43.00 286 VAL A C 1
ATOM 2290 O O . VAL A 1 286 ? 18.112 13.836 -7.154 1.00 43.00 286 VAL A O 1
ATOM 2293 N N . VAL A 1 287 ? 17.817 15.759 -6.033 1.00 45.41 287 VAL A N 1
ATOM 2294 C CA . VAL A 1 287 ? 18.803 16.581 -6.746 1.00 45.41 287 VAL A CA 1
ATOM 2295 C C . VAL A 1 287 ? 20.010 16.631 -5.810 1.00 45.41 287 VAL A C 1
ATOM 2297 O O . VAL A 1 287 ? 19.853 17.043 -4.666 1.00 45.41 287 VAL A O 1
ATOM 2300 N N . LEU A 1 288 ? 21.194 16.175 -6.230 1.00 45.69 288 LEU A N 1
ATOM 2301 C CA . LEU A 1 288 ? 22.381 16.196 -5.355 1.00 45.69 288 LEU A CA 1
ATOM 2302 C C . LEU A 1 288 ? 23.000 17.607 -5.250 1.00 45.69 288 LEU A C 1
ATOM 2304 O O . LEU A 1 288 ? 23.852 17.830 -4.398 1.00 45.69 288 LEU A O 1
ATOM 2308 N N . GLY A 1 289 ? 22.561 18.564 -6.074 1.00 44.50 289 GLY A N 1
ATOM 2309 C CA . GLY A 1 289 ? 22.926 19.981 -5.979 1.00 44.50 289 GLY A CA 1
ATOM 2310 C C . GLY A 1 289 ? 23.046 20.672 -7.340 1.00 44.50 289 GLY A C 1
ATOM 2311 O O . GLY A 1 289 ? 23.053 20.002 -8.375 1.00 44.50 289 GLY A O 1
ATOM 2312 N N . GLU A 1 290 ? 23.157 22.003 -7.305 1.00 40.97 290 GLU A N 1
ATOM 2313 C CA . GLU A 1 290 ? 23.562 22.902 -8.397 1.00 40.97 290 GLU A CA 1
ATOM 2314 C C . GLU A 1 290 ? 24.780 23.706 -7.920 1.00 40.97 290 GLU A C 1
ATOM 2316 O O . GLU A 1 290 ? 24.712 24.357 -6.876 1.00 40.97 290 GLU A O 1
ATOM 2321 N N . ASP A 1 291 ? 25.884 23.675 -8.665 1.00 51.59 291 ASP A N 1
ATOM 2322 C CA . ASP A 1 291 ? 26.976 24.637 -8.499 1.00 51.59 291 ASP A CA 1
ATOM 2323 C C . ASP A 1 291 ? 26.749 25.808 -9.466 1.00 51.59 291 ASP A C 1
ATOM 2325 O O . ASP A 1 291 ? 26.862 25.650 -10.682 1.00 51.59 291 ASP A O 1
ATOM 2329 N N . VAL A 1 292 ? 26.388 26.979 -8.932 1.00 50.31 292 VAL A N 1
ATOM 2330 C CA . VAL A 1 292 ? 26.003 28.165 -9.722 1.00 50.31 292 VAL A CA 1
ATOM 2331 C C . VAL A 1 292 ? 27.215 28.844 -10.377 1.00 50.31 292 VAL A C 1
ATOM 2333 O O . VAL A 1 292 ? 27.064 29.490 -11.416 1.00 50.31 292 VAL A O 1
ATOM 2336 N N . GLN A 1 293 ? 28.418 28.699 -9.810 1.00 54.41 293 GLN A N 1
ATOM 2337 C CA . GLN A 1 293 ? 29.640 29.265 -10.394 1.00 54.41 293 GLN A CA 1
ATOM 2338 C C . GLN A 1 293 ? 30.168 28.400 -11.545 1.00 54.41 293 GLN A C 1
ATOM 2340 O O . GLN A 1 293 ? 30.609 28.945 -12.557 1.00 54.41 293 GLN A O 1
ATOM 2345 N N . GLU A 1 294 ? 30.049 27.077 -11.427 1.00 45.88 294 GLU A N 1
ATOM 2346 C CA . GLU A 1 294 ? 30.534 26.100 -12.418 1.00 45.88 294 GLU A CA 1
ATOM 2347 C C . GLU A 1 294 ? 29.427 25.583 -13.376 1.00 45.88 294 GLU A C 1
ATOM 2349 O O . GLU A 1 294 ? 29.717 24.875 -14.338 1.00 45.88 294 GLU A O 1
ATOM 2354 N N . LYS A 1 295 ? 28.151 25.945 -13.152 1.00 43.91 295 LYS A N 1
ATOM 2355 C CA . LYS A 1 295 ? 26.944 25.498 -13.892 1.00 43.91 295 LYS A CA 1
ATOM 2356 C C . LYS A 1 295 ? 26.773 23.969 -13.993 1.00 43.91 295 LYS A C 1
ATOM 2358 O O . LYS A 1 295 ? 26.486 23.445 -15.071 1.00 43.91 295 LYS A O 1
ATOM 2363 N N . MET A 1 296 ? 26.907 23.239 -12.884 1.00 34.75 296 MET A N 1
ATOM 2364 C CA . MET A 1 296 ? 26.806 21.767 -12.861 1.00 34.75 296 MET A CA 1
ATOM 2365 C C . MET A 1 296 ? 25.694 21.265 -11.931 1.00 34.75 296 MET A C 1
ATOM 2367 O O . MET A 1 296 ? 25.550 21.768 -10.820 1.00 34.75 296 MET A O 1
ATOM 2371 N N . TYR A 1 297 ? 24.956 20.232 -12.364 1.00 44.94 297 TYR A N 1
ATOM 2372 C CA . TYR A 1 297 ? 23.931 19.541 -11.567 1.00 44.94 297 TYR A CA 1
ATOM 2373 C C . TYR A 1 297 ? 24.332 18.090 -11.290 1.00 44.94 297 TYR A C 1
ATOM 2375 O O . TYR A 1 297 ? 24.665 17.344 -12.214 1.00 44.94 297 TYR A O 1
ATOM 2383 N N . TYR A 1 298 ? 24.229 17.656 -10.034 1.00 46.72 298 TYR A N 1
ATOM 2384 C CA . TYR A 1 298 ? 24.495 16.271 -9.644 1.00 46.72 298 TYR A CA 1
ATOM 2385 C C . TYR A 1 298 ? 23.176 15.477 -9.572 1.00 46.72 298 TYR A C 1
ATOM 2387 O O . TYR A 1 298 ? 22.244 15.857 -8.862 1.00 46.72 298 TYR A O 1
ATOM 2395 N N . THR A 1 299 ? 23.081 14.361 -10.302 1.00 46.19 299 THR A N 1
ATOM 2396 C CA . THR A 1 299 ? 21.944 13.418 -10.252 1.00 46.19 299 THR A CA 1
ATOM 2397 C C . THR A 1 299 ? 22.436 11.970 -10.369 1.00 46.19 299 THR A C 1
ATOM 2399 O O . THR A 1 299 ? 23.469 11.706 -10.988 1.00 46.19 299 THR A O 1
ATOM 2402 N N . ALA A 1 300 ? 21.718 11.017 -9.764 1.00 45.00 300 ALA A N 1
ATOM 2403 C CA . ALA A 1 300 ? 21.987 9.591 -9.953 1.00 45.00 300 ALA A CA 1
ATOM 2404 C C . ALA A 1 300 ? 21.514 9.151 -11.353 1.00 45.00 300 ALA A C 1
ATOM 2406 O O . ALA A 1 300 ? 20.375 9.400 -11.741 1.00 45.00 300 ALA A O 1
ATOM 2407 N N . LYS A 1 301 ? 22.401 8.508 -12.122 1.00 41.41 301 LYS A N 1
ATOM 2408 C CA . LYS A 1 301 ? 22.264 8.306 -13.577 1.00 41.41 301 LYS A CA 1
ATOM 2409 C C . LYS A 1 301 ? 21.384 7.113 -14.003 1.00 41.41 301 LYS A C 1
ATOM 2411 O O . LYS A 1 301 ? 21.261 6.884 -15.200 1.00 41.41 301 LYS A O 1
ATOM 2416 N N . GLN A 1 302 ? 20.775 6.349 -13.090 1.00 42.22 302 GLN A N 1
ATOM 2417 C CA . GLN A 1 302 ? 19.880 5.238 -13.459 1.00 42.22 302 GLN A CA 1
ATOM 2418 C C . GLN A 1 302 ? 18.598 5.212 -12.606 1.00 42.22 302 GLN A C 1
ATOM 2420 O O . GLN A 1 302 ? 18.578 4.818 -11.446 1.00 42.22 302 GLN A O 1
ATOM 2425 N N . THR A 1 303 ? 17.556 5.707 -13.266 1.00 42.31 303 THR A N 1
ATOM 2426 C CA . THR A 1 303 ? 16.102 5.664 -13.068 1.00 42.31 303 THR A CA 1
ATOM 2427 C C . THR A 1 303 ? 15.529 4.262 -12.876 1.00 42.31 303 THR A C 1
ATOM 2429 O O . THR A 1 303 ? 15.915 3.338 -13.573 1.00 42.31 303 THR A O 1
ATOM 2432 N N . ALA A 1 304 ? 14.406 4.071 -12.199 1.00 39.31 304 ALA A N 1
ATOM 2433 C CA . ALA A 1 304 ? 14.340 3.715 -10.790 1.00 39.31 304 ALA A CA 1
ATOM 2434 C C . ALA A 1 304 ? 13.840 4.757 -9.799 1.00 39.31 304 ALA A C 1
ATOM 2436 O O . ALA A 1 304 ? 14.116 4.671 -8.608 1.00 39.31 304 ALA A O 1
ATOM 2437 N N . ARG A 1 305 ? 13.007 5.683 -10.271 1.00 51.66 305 ARG A N 1
ATOM 2438 C CA . ARG A 1 305 ? 11.851 6.061 -9.457 1.00 51.66 305 ARG A CA 1
ATOM 2439 C C . ARG A 1 305 ? 10.854 4.929 -9.666 1.00 51.66 305 ARG A C 1
ATOM 2441 O O . ARG A 1 305 ? 10.359 4.764 -10.773 1.00 51.66 305 ARG A O 1
ATOM 2448 N N . TYR A 1 306 ? 10.667 4.071 -8.683 1.00 47.47 306 TYR A N 1
ATOM 2449 C CA . TYR A 1 306 ? 9.803 2.904 -8.817 1.00 47.47 306 TYR A CA 1
ATOM 2450 C C . TYR A 1 306 ? 8.792 2.999 -7.691 1.00 47.47 306 TYR A C 1
ATOM 2452 O O . TYR A 1 306 ? 9.163 3.089 -6.527 1.00 47.47 306 TYR A O 1
ATOM 2460 N N . VAL A 1 307 ? 7.523 3.113 -8.055 1.00 55.53 307 VAL A N 1
ATOM 2461 C CA . VAL A 1 307 ? 6.537 3.721 -7.172 1.00 55.53 307 VAL A CA 1
ATOM 2462 C C . VAL A 1 307 ? 5.653 2.636 -6.562 1.00 55.53 307 VAL A C 1
ATOM 2464 O O . VAL A 1 307 ? 5.364 1.625 -7.203 1.00 55.53 307 VAL A O 1
ATOM 2467 N N . PHE A 1 308 ? 5.221 2.936 -5.334 1.00 65.31 308 PHE A N 1
ATOM 2468 C CA . PHE A 1 308 ? 4.250 2.253 -4.475 1.00 65.31 308 PHE A CA 1
ATOM 2469 C C . PHE A 1 308 ? 4.790 1.019 -3.784 1.00 65.31 308 PHE A C 1
ATOM 2471 O O . PHE A 1 308 ? 5.225 0.094 -4.448 1.00 65.31 308 PHE A O 1
ATOM 2478 N N . GLN A 1 309 ? 4.675 0.965 -2.459 1.00 73.94 309 GLN A N 1
ATOM 2479 C CA . GLN A 1 309 ? 4.903 -0.287 -1.749 1.00 73.94 309 GLN A CA 1
ATOM 2480 C C . GLN A 1 309 ? 3.944 -1.378 -2.261 1.00 73.94 309 GLN A C 1
ATOM 2482 O O . GLN A 1 309 ? 2.811 -1.061 -2.645 1.00 73.94 309 GLN A O 1
ATOM 2487 N N . PRO A 1 310 ? 4.371 -2.655 -2.294 1.00 82.88 310 PRO A N 1
ATOM 2488 C CA . PRO A 1 310 ? 3.493 -3.751 -2.669 1.00 82.88 310 PRO A CA 1
ATOM 2489 C C . PRO A 1 310 ? 2.269 -3.794 -1.760 1.00 82.88 310 PRO A C 1
ATOM 2491 O O . PRO A 1 310 ? 2.362 -3.546 -0.565 1.00 82.88 310 PRO A O 1
ATOM 2494 N N . ALA A 1 311 ? 1.129 -4.162 -2.320 1.00 86.56 311 ALA A N 1
ATOM 2495 C CA . ALA A 1 311 ? -0.116 -4.266 -1.601 1.00 86.56 311 ALA A CA 1
ATOM 2496 C C . ALA A 1 311 ? -0.489 -5.728 -1.364 1.00 86.56 311 ALA A C 1
ATOM 2498 O O . ALA A 1 311 ? -0.392 -6.544 -2.276 1.00 86.56 311 ALA A O 1
ATOM 2499 N N . VAL A 1 312 ? -0.933 -6.080 -0.160 1.00 89.00 312 VAL A N 1
ATOM 2500 C CA . VAL A 1 312 ? -1.292 -7.464 0.184 1.00 89.00 312 VAL A CA 1
ATOM 2501 C C . VAL A 1 312 ? -2.775 -7.547 0.501 1.00 89.00 312 VAL A C 1
ATOM 2503 O O . VAL A 1 312 ? -3.293 -6.783 1.309 1.00 89.00 312 VAL A O 1
ATOM 2506 N N . SER A 1 313 ? -3.455 -8.477 -0.157 1.00 88.81 313 SER A N 1
ATOM 2507 C CA . SER A 1 313 ? -4.866 -8.788 0.091 1.00 88.81 313 SER A CA 1
ATOM 2508 C C . SER A 1 313 ? -5.052 -9.748 1.268 1.00 88.81 313 SER A C 1
ATOM 2510 O O . SER A 1 313 ? -4.102 -10.337 1.788 1.00 88.81 313 SER A O 1
ATOM 2512 N N . SER A 1 314 ? -6.306 -9.936 1.677 1.00 85.38 314 SER A N 1
ATOM 2513 C CA . SER A 1 314 ? -6.683 -10.796 2.802 1.00 85.38 314 SER A CA 1
ATOM 2514 C C . SER A 1 314 ? -6.326 -12.276 2.614 1.00 85.38 314 SER A C 1
ATOM 2516 O O . SER A 1 314 ? -6.198 -12.983 3.613 1.00 85.38 314 SER A O 1
ATOM 2518 N N . ASP A 1 315 ? -6.119 -12.746 1.379 1.00 86.94 315 ASP A N 1
ATOM 2519 C CA . ASP A 1 315 ? -5.735 -14.131 1.068 1.00 86.94 315 ASP A CA 1
ATOM 2520 C C . ASP A 1 315 ? -4.214 -14.331 0.873 1.00 86.94 315 ASP A C 1
ATOM 2522 O O . ASP A 1 315 ? -3.748 -15.451 0.619 1.00 86.94 315 ASP A O 1
ATOM 2526 N N . GLY A 1 316 ? -3.430 -13.257 1.009 1.00 87.31 316 GLY A N 1
ATOM 2527 C CA . GLY A 1 316 ? -1.982 -13.256 0.804 1.00 87.31 316 GLY A CA 1
ATOM 2528 C C . GLY A 1 316 ? -1.534 -13.013 -0.639 1.00 87.31 316 GLY A C 1
ATOM 2529 O O . GLY A 1 316 ? -0.332 -13.044 -0.909 1.00 87.31 316 GLY A O 1
ATOM 2530 N N . THR A 1 317 ? -2.453 -12.748 -1.572 1.00 91.12 317 THR A N 1
ATOM 2531 C CA . THR A 1 317 ? -2.106 -12.276 -2.915 1.00 91.12 317 THR A CA 1
ATOM 2532 C C . THR A 1 317 ? -1.449 -10.903 -2.825 1.00 91.12 317 THR A C 1
ATOM 2534 O O . THR A 1 317 ? -1.963 -10.002 -2.155 1.00 91.12 317 THR A O 1
ATOM 2537 N N . VAL A 1 318 ? -0.329 -10.749 -3.534 1.00 90.19 318 VAL A N 1
ATOM 2538 C CA . VAL A 1 318 ? 0.479 -9.528 -3.559 1.00 90.19 318 VAL A CA 1
ATOM 2539 C C . VAL A 1 318 ? 0.273 -8.801 -4.883 1.00 90.19 318 VAL A C 1
ATOM 2541 O O . VAL A 1 318 ? 0.465 -9.378 -5.949 1.00 90.19 318 VAL A O 1
ATOM 2544 N N . TYR A 1 319 ? -0.068 -7.523 -4.817 1.00 89.38 319 TYR A N 1
ATOM 2545 C CA . TYR A 1 319 ? -0.198 -6.611 -5.945 1.00 89.38 319 TYR A CA 1
ATOM 2546 C C . TYR A 1 319 ? 0.941 -5.605 -5.911 1.00 89.38 319 TYR A C 1
ATOM 2548 O O . TYR A 1 319 ? 1.335 -5.144 -4.848 1.00 89.38 319 TYR A O 1
ATOM 2556 N N . TYR A 1 320 ? 1.490 -5.245 -7.058 1.00 84.62 320 TYR A N 1
ATOM 2557 C CA . TYR A 1 320 ? 2.554 -4.247 -7.125 1.00 84.62 320 TYR A CA 1
ATOM 2558 C C . TYR A 1 320 ? 2.562 -3.578 -8.497 1.00 84.62 320 TYR A C 1
ATOM 2560 O O . TYR A 1 320 ? 1.990 -4.099 -9.455 1.00 84.62 320 TYR A O 1
ATOM 2568 N N . GLY A 1 321 ? 3.171 -2.397 -8.580 1.00 78.06 321 GLY A N 1
ATOM 2569 C CA . GLY A 1 321 ? 3.234 -1.600 -9.801 1.00 78.06 321 GLY A CA 1
ATOM 2570 C C . GLY A 1 321 ? 4.672 -1.327 -10.223 1.00 78.06 321 GLY A C 1
ATOM 2571 O O . GLY A 1 321 ? 5.516 -1.014 -9.390 1.00 78.06 321 GLY A O 1
ATOM 2572 N N . THR A 1 322 ? 4.960 -1.408 -11.516 1.00 75.56 322 THR A N 1
ATOM 2573 C CA . THR A 1 322 ? 6.224 -0.912 -12.080 1.00 75.56 322 THR A CA 1
ATOM 2574 C C . THR A 1 322 ? 5.907 0.270 -12.977 1.00 75.56 322 THR A C 1
ATOM 2576 O O . THR A 1 322 ? 5.093 0.137 -13.882 1.00 75.56 322 THR A O 1
ATOM 2579 N N . ILE A 1 323 ? 6.502 1.432 -12.711 1.00 75.19 323 ILE A N 1
ATOM 2580 C CA . ILE A 1 323 ? 6.310 2.634 -13.529 1.00 75.19 323 ILE A CA 1
ATOM 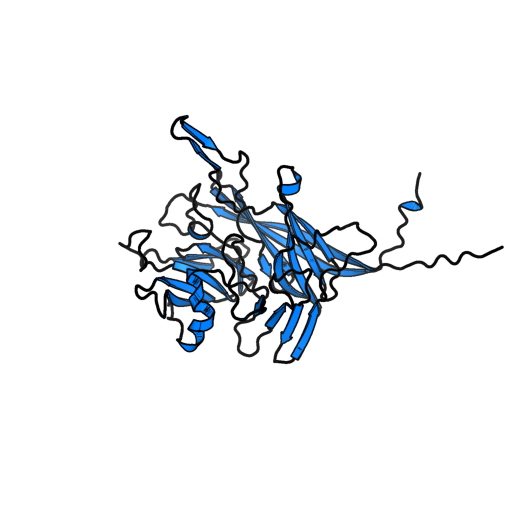2581 C C . ILE A 1 323 ? 7.486 2.815 -14.486 1.00 75.19 323 ILE A C 1
ATOM 2583 O O . ILE A 1 323 ? 8.647 2.753 -14.076 1.00 75.19 323 ILE A O 1
ATOM 2587 N N . ASP A 1 324 ? 7.173 3.095 -15.743 1.00 74.81 324 ASP A N 1
ATOM 2588 C CA . ASP A 1 324 ? 8.102 3.667 -16.703 1.00 74.81 324 ASP A CA 1
ATOM 2589 C C . ASP A 1 324 ? 7.730 5.143 -16.898 1.00 74.81 324 ASP A C 1
ATOM 2591 O O . ASP A 1 324 ? 6.673 5.494 -17.431 1.00 74.81 324 ASP A O 1
ATOM 2595 N N . TYR A 1 325 ? 8.596 6.030 -16.412 1.00 71.56 325 TYR A N 1
ATOM 2596 C CA . TYR A 1 325 ? 8.403 7.475 -16.529 1.00 71.56 325 TYR A CA 1
ATOM 2597 C C . TYR A 1 325 ? 8.640 7.989 -17.951 1.00 71.56 325 TYR A C 1
ATOM 2599 O O . TYR A 1 325 ? 8.059 9.007 -18.325 1.00 71.56 325 TYR A O 1
ATOM 2607 N N . GLU A 1 326 ? 9.492 7.317 -18.726 1.00 73.00 326 GLU A N 1
ATOM 2608 C CA . GLU A 1 326 ? 9.788 7.692 -20.107 1.00 73.00 326 GLU A CA 1
ATOM 2609 C C . GLU A 1 326 ? 8.627 7.281 -21.014 1.00 73.00 326 GLU A C 1
ATOM 2611 O O . GLU A 1 326 ? 8.086 8.111 -21.747 1.00 73.00 326 GLU A O 1
ATOM 2616 N N . ALA A 1 327 ? 8.166 6.034 -20.885 1.00 78.31 327 ALA A N 1
ATOM 2617 C CA . ALA A 1 327 ? 7.005 5.528 -21.615 1.00 78.31 327 ALA A CA 1
ATOM 2618 C C . ALA A 1 32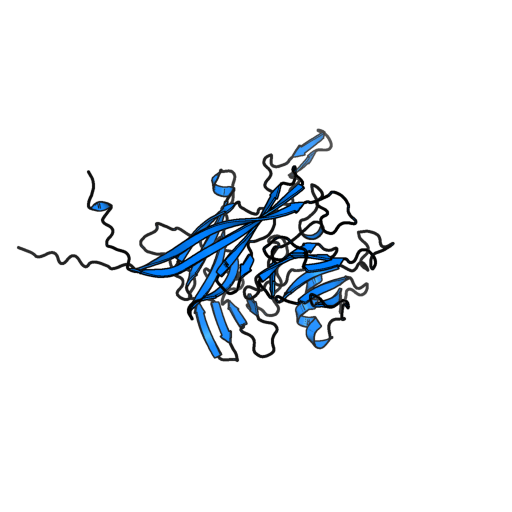7 ? 5.658 5.999 -21.036 1.00 78.31 327 ALA A C 1
ATOM 2620 O O . ALA A 1 327 ? 4.611 5.785 -21.656 1.00 78.31 327 ALA A O 1
ATOM 2621 N N . LYS A 1 328 ? 5.670 6.650 -19.864 1.00 80.38 328 LYS A N 1
ATOM 2622 C CA . LYS A 1 328 ? 4.487 7.140 -19.137 1.00 80.38 328 LYS A CA 1
ATOM 2623 C C . LYS A 1 328 ? 3.436 6.054 -18.953 1.00 80.38 328 LYS A C 1
ATOM 2625 O O . LYS A 1 328 ? 2.254 6.257 -19.239 1.00 80.38 328 LYS A O 1
ATOM 2630 N N . ASN A 1 329 ? 3.850 4.892 -18.474 1.00 85.06 329 ASN A N 1
ATOM 2631 C CA . ASN A 1 329 ? 2.931 3.814 -18.146 1.00 85.06 329 ASN A CA 1
ATOM 2632 C C . ASN A 1 329 ? 3.264 3.172 -16.799 1.00 85.06 329 ASN A C 1
ATOM 2634 O O . ASN A 1 329 ? 4.370 3.283 -16.277 1.00 85.06 329 ASN A O 1
ATOM 2638 N N . ILE A 1 330 ? 2.259 2.527 -16.220 1.00 84.38 330 ILE A N 1
ATOM 2639 C CA . ILE A 1 330 ? 2.400 1.685 -15.038 1.00 84.38 330 ILE A CA 1
ATOM 2640 C C . ILE A 1 330 ? 1.931 0.298 -15.419 1.00 84.38 330 ILE A C 1
ATOM 2642 O O . ILE A 1 330 ? 0.775 0.135 -15.799 1.00 84.38 330 ILE A O 1
ATOM 2646 N N . GLU A 1 331 ? 2.803 -0.688 -15.274 1.00 86.38 331 GLU A N 1
ATOM 2647 C CA . GLU A 1 331 ? 2.431 -2.094 -15.299 1.00 86.38 331 GLU A CA 1
ATOM 2648 C C . GLU A 1 331 ? 1.949 -2.508 -13.913 1.00 86.38 331 GLU A C 1
ATOM 2650 O O . GLU A 1 331 ? 2.711 -2.486 -12.943 1.00 86.38 331 GLU A O 1
ATOM 2655 N N . VAL A 1 332 ? 0.685 -2.909 -13.814 1.00 89.38 332 VAL A N 1
ATOM 2656 C CA . VAL A 1 332 ? 0.107 -3.442 -12.580 1.00 89.38 332 VAL A CA 1
ATOM 2657 C C . VAL A 1 332 ? 0.218 -4.958 -12.608 1.00 89.38 332 VAL A C 1
ATOM 2659 O O . VAL A 1 332 ? -0.180 -5.602 -13.580 1.00 89.38 332 VAL A O 1
ATOM 2662 N N . ARG A 1 333 ? 0.771 -5.546 -11.548 1.00 89.06 333 ARG A N 1
ATOM 2663 C CA . ARG A 1 333 ? 1.102 -6.972 -11.470 1.00 89.06 333 ARG A CA 1
ATOM 2664 C C . ARG A 1 333 ? 0.528 -7.617 -10.215 1.00 89.06 333 ARG A C 1
ATOM 2666 O O . ARG A 1 333 ? 0.314 -6.954 -9.202 1.00 89.06 333 ARG A O 1
ATOM 2673 N N . LYS A 1 334 ? 0.303 -8.928 -10.294 1.00 91.75 334 LYS A N 1
ATOM 2674 C CA . LYS A 1 334 ? -0.249 -9.784 -9.237 1.00 91.75 334 LYS A CA 1
ATOM 2675 C C . LYS A 1 334 ? 0.621 -11.025 -9.067 1.00 91.75 334 LYS A C 1
ATOM 2677 O O . LYS A 1 334 ? 0.915 -11.718 -10.040 1.00 91.75 334 LYS A O 1
ATOM 2682 N N . ARG A 1 335 ? 0.986 -11.330 -7.824 1.00 90.19 335 ARG A N 1
ATOM 2683 C CA . ARG A 1 335 ? 1.629 -12.575 -7.398 1.00 90.19 335 ARG A CA 1
ATOM 2684 C C . ARG A 1 335 ? 0.682 -13.362 -6.512 1.00 90.19 335 ARG A C 1
ATOM 2686 O O . ARG A 1 335 ? 0.220 -12.856 -5.491 1.00 90.19 335 ARG A O 1
ATOM 2693 N N . THR A 1 336 ? 0.426 -14.608 -6.891 1.00 89.62 336 THR A N 1
ATOM 2694 C CA . THR A 1 336 ? -0.393 -15.533 -6.101 1.00 89.62 336 THR A CA 1
ATOM 2695 C C . THR A 1 336 ? 0.446 -16.702 -5.612 1.00 89.62 336 THR A C 1
ATOM 2697 O O . THR A 1 336 ? 1.405 -17.124 -6.262 1.00 89.62 336 THR A O 1
ATOM 2700 N N . PHE A 1 337 ? 0.076 -17.247 -4.458 1.00 86.31 337 PHE A N 1
ATOM 2701 C CA . PHE A 1 337 ? 0.763 -18.371 -3.835 1.00 86.31 337 PHE A CA 1
ATOM 2702 C C . PHE A 1 337 ? -0.206 -19.539 -3.674 1.00 86.31 337 PHE A C 1
ATOM 2704 O O . PHE A 1 337 ? -1.353 -19.361 -3.255 1.00 86.31 337 PHE A O 1
ATOM 2711 N N . LEU A 1 338 ? 0.254 -20.751 -3.993 1.00 79.38 338 LEU A N 1
ATOM 2712 C CA . LEU A 1 338 ? -0.570 -21.959 -3.879 1.00 79.38 338 LEU A CA 1
ATOM 2713 C C . LEU A 1 338 ? -0.762 -22.352 -2.416 1.00 79.38 338 LEU A C 1
ATOM 2715 O O . LEU A 1 338 ? -1.853 -22.721 -1.987 1.00 79.38 338 LEU A O 1
ATOM 2719 N N . VAL A 1 339 ? 0.331 -22.317 -1.660 1.00 78.12 339 VAL A N 1
ATOM 2720 C CA . VAL A 1 339 ? 0.424 -22.922 -0.336 1.00 78.12 339 VAL A CA 1
ATOM 2721 C C . VAL A 1 339 ? 1.406 -22.124 0.511 1.00 78.12 339 VAL A C 1
ATOM 2723 O O . VAL A 1 339 ? 2.470 -21.766 0.013 1.00 78.12 339 VAL A O 1
ATOM 2726 N N . TYR A 1 340 ? 1.075 -21.936 1.790 1.00 74.88 340 TYR A N 1
ATOM 2727 C CA . TYR A 1 340 ? 1.958 -21.427 2.844 1.00 74.88 340 TYR A CA 1
ATOM 2728 C C . TYR A 1 340 ? 2.116 -22.522 3.909 1.00 74.88 340 TYR A C 1
ATOM 2730 O O . TYR A 1 340 ? 1.285 -22.650 4.808 1.00 74.88 340 TYR A O 1
ATOM 2738 N N . ARG A 1 341 ? 3.117 -23.405 3.777 1.00 67.62 341 ARG A N 1
ATOM 2739 C CA . ARG A 1 341 ? 3.283 -24.548 4.696 1.00 67.62 341 ARG A CA 1
ATOM 2740 C C . ARG A 1 341 ? 4.700 -24.660 5.230 1.00 67.62 341 ARG A C 1
ATOM 2742 O O . ARG A 1 341 ? 5.674 -24.561 4.492 1.00 67.62 341 ARG A O 1
ATOM 2749 N N . ASN A 1 342 ? 4.790 -25.024 6.504 1.00 61.41 342 ASN A N 1
ATOM 2750 C CA . ASN A 1 342 ? 6.002 -25.601 7.068 1.00 61.41 342 ASN A CA 1
ATOM 2751 C C . ASN A 1 342 ? 6.127 -27.021 6.516 1.00 61.41 342 ASN A C 1
ATOM 2753 O O . ASN A 1 342 ? 5.328 -27.893 6.858 1.00 61.41 342 ASN A O 1
ATOM 2757 N N . ARG A 1 343 ? 7.065 -27.240 5.594 1.00 52.28 343 ARG A N 1
ATOM 2758 C CA . ARG A 1 343 ? 7.423 -28.583 5.142 1.00 52.28 343 ARG A CA 1
ATOM 2759 C C . ARG A 1 343 ? 8.464 -29.148 6.108 1.00 52.28 343 ARG A C 1
ATOM 2761 O O . ARG A 1 343 ? 9.374 -28.415 6.485 1.00 52.28 343 ARG A O 1
ATOM 2768 N N . PRO A 1 344 ? 8.386 -30.425 6.498 1.00 50.53 344 PRO A N 1
ATOM 2769 C CA . PRO A 1 344 ? 9.552 -31.107 7.041 1.00 50.53 344 PRO A CA 1
ATOM 2770 C C . PRO A 1 344 ? 10.670 -30.980 6.002 1.00 50.53 344 PRO A C 1
ATOM 2772 O O . PRO A 1 344 ? 10.453 -31.303 4.831 1.00 50.53 344 PRO A O 1
ATOM 2775 N N . ALA A 1 345 ? 11.821 -30.455 6.399 1.00 50.97 345 ALA A N 1
ATOM 2776 C CA . ALA A 1 345 ? 13.008 -30.539 5.574 1.00 50.97 345 ALA A CA 1
ATOM 2777 C C . ALA A 1 345 ? 13.332 -32.027 5.421 1.00 50.97 345 ALA A C 1
ATOM 2779 O O . ALA A 1 345 ? 13.362 -32.772 6.407 1.00 50.97 345 ALA A O 1
ATOM 2780 N N . GLY A 1 346 ? 13.545 -32.472 4.183 1.00 50.34 346 GLY A N 1
ATOM 2781 C CA . GLY A 1 346 ? 14.291 -33.708 3.980 1.00 50.34 346 GLY A CA 1
ATOM 2782 C C . GLY A 1 346 ? 15.698 -33.544 4.571 1.00 50.34 346 GLY A C 1
ATOM 2783 O O . GLY A 1 346 ? 16.147 -32.409 4.740 1.00 50.34 346 GLY A O 1
ATOM 2784 N N . PRO A 1 347 ? 16.395 -34.640 4.908 1.00 50.12 347 PRO A N 1
ATOM 2785 C CA . PRO A 1 347 ? 17.796 -34.545 5.304 1.00 50.12 347 PRO A CA 1
ATOM 2786 C C . PRO A 1 347 ? 18.588 -33.799 4.222 1.00 50.12 347 PRO A C 1
ATOM 2788 O O . PRO A 1 347 ? 18.383 -34.051 3.033 1.00 50.12 347 PRO A O 1
ATOM 2791 N N . ASP A 1 348 ? 19.468 -32.884 4.628 1.00 49.47 348 ASP A N 1
ATOM 2792 C CA . ASP A 1 348 ? 20.400 -32.244 3.705 1.00 49.47 348 ASP A CA 1
ATOM 2793 C C . ASP A 1 348 ? 21.410 -33.294 3.223 1.00 49.47 348 ASP A C 1
ATOM 2795 O O . ASP A 1 348 ? 22.296 -33.732 3.960 1.00 49.47 348 ASP A O 1
ATOM 2799 N N . LEU A 1 349 ? 21.207 -33.769 1.994 1.00 56.47 349 LEU A N 1
ATOM 2800 C CA . LEU A 1 349 ? 22.079 -34.742 1.343 1.00 56.47 349 LEU A CA 1
ATOM 2801 C C . LEU A 1 349 ? 23.132 -34.064 0.457 1.00 56.47 349 LEU A C 1
ATOM 2803 O O . LEU A 1 349 ? 23.927 -34.775 -0.155 1.00 56.47 349 LEU A O 1
ATOM 2807 N N . ALA A 1 350 ? 23.163 -32.726 0.374 1.00 52.22 350 ALA A N 1
ATOM 2808 C CA . ALA A 1 350 ? 24.089 -32.010 -0.504 1.00 52.22 350 ALA A CA 1
ATOM 2809 C C . ALA A 1 350 ? 25.554 -32.285 -0.135 1.00 52.22 350 ALA A C 1
ATOM 2811 O O . ALA A 1 350 ? 26.405 -32.346 -1.010 1.00 52.22 350 ALA A O 1
ATOM 2812 N N . HIS A 1 351 ? 25.834 -32.538 1.145 1.00 52.47 351 HIS A N 1
ATOM 2813 C CA . HIS A 1 351 ? 27.169 -32.896 1.639 1.00 52.47 351 HIS A CA 1
ATOM 2814 C C . HIS A 1 351 ? 27.495 -34.395 1.534 1.00 52.47 351 HIS A C 1
ATOM 2816 O O . HIS A 1 351 ? 28.607 -34.810 1.847 1.00 52.47 351 HIS A O 1
ATOM 2822 N N . LEU A 1 352 ? 26.517 -35.232 1.175 1.00 45.91 352 LEU A N 1
ATOM 2823 C CA . LEU A 1 352 ? 26.685 -36.684 1.041 1.00 45.91 352 LEU A CA 1
ATOM 2824 C C . LEU A 1 352 ? 26.956 -37.112 -0.406 1.00 45.91 352 LEU A C 1
ATOM 2826 O O . LEU A 1 352 ? 27.288 -38.274 -0.637 1.00 45.91 352 LEU A O 1
ATOM 2830 N N . ILE A 1 353 ? 26.815 -36.194 -1.364 1.00 47.91 353 ILE A N 1
ATOM 2831 C CA . ILE A 1 353 ? 27.037 -36.431 -2.791 1.00 47.91 353 ILE A CA 1
ATOM 2832 C C . ILE A 1 353 ? 28.045 -35.393 -3.306 1.00 47.91 353 ILE A C 1
ATOM 2834 O O . ILE A 1 353 ? 27.719 -34.558 -4.144 1.00 47.91 353 ILE A O 1
ATOM 2838 N N . ASP A 1 354 ? 29.274 -35.447 -2.797 1.00 41.31 354 ASP A N 1
ATOM 2839 C CA . ASP A 1 354 ? 30.423 -34.954 -3.560 1.00 41.31 354 ASP A CA 1
ATOM 2840 C C . ASP A 1 354 ? 30.760 -36.039 -4.601 1.00 41.31 354 ASP A C 1
ATOM 2842 O O . ASP A 1 354 ? 31.170 -37.144 -4.234 1.00 41.31 354 ASP A O 1
ATOM 2846 N N . LEU A 1 355 ? 30.518 -35.752 -5.886 1.00 38.53 355 LEU A N 1
ATOM 2847 C CA . LEU A 1 355 ? 30.971 -36.562 -7.028 1.00 38.53 355 LEU A CA 1
ATOM 2848 C C . LEU A 1 355 ? 32.205 -35.938 -7.675 1.00 38.53 355 LEU A C 1
ATOM 2850 O O . LEU A 1 355 ? 32.160 -34.717 -7.949 1.00 38.53 355 LEU A O 1
#

Secondary structure (DSSP, 8-state):
-----------EEEEEEEEEEEEEEEEE-BS-TTSTTB--TT--HHHH-EEEEE-GGG-EEEEETTEEEEE-TTS-EEEEEE-TTTTTT--TT-TT--EEEEESSSSEEEEEEE-S-TTT-SEEEEEEETT----EEPPHHHHHHHTTTTTSEE--TTTT----SSSPEE-SSTTEEEE-SSTT--EEEESSTT--TTS-EEEEETTEEEEEE--PPPPSS-SS---GGGPEEEEEEEETTEEEEEEEE---SSSGGGGEEEEEEEETTS-EEEEEEEE---------EEETTTTEEE--SS--------EE-TTS-EEEEEEETTTTEEEEEEEEEEEEEEEEPPP--TTT---

Sequence (355 aa):
MRIASVMAVSGWTAAAQLATDTMLFEIKLNDDSASLLCCKWGGGIRRTLSGPVVMEDEQLLFYSENGYILYDQHGAVVDSHSVFDENRKLAPDDPSRLRLAQPIDNTTLAYFRKSGDEKERPVTIYLKRISRRRLKPLKDEEYDNLGKIGEAQVFNIAHNSITDEMRARAYLEPQLVGYAIEKQAGRWWTLDRFYSFSSPLIHEDEGSYQSFFPGMKSSMDASREVKREMVEPLATFVRDGRRHYVGIYASLGTSKDQYFQHLYVCDAAGNILYTDTLLKQANTDVVLGEDVQEKMYYTAKQTARYVFQPAVSSDGTVYYGTIDYEAKNIEVRKRTFLVYRNRPAGPDLAHLIDL

Radius of gyration: 22.67 Å; chains: 1; bounding box: 52×81×46 Å